Protein AF-0000000080702259 (afdb_homodimer)

Secondary structure (DSSP, 8-state):
-EEEEE--HHHHHHHHHHHT--HHHHHHHHTT---SHHHHHHHHHHHHTT-EEEEEEEGGGEEEEEEETTEEEEEEE-TTSEEEEEETTTTEEEEEETTEEEEEESS-BGGGHHHHHHHHHH-/-EEEEE--HHHHHHHHHHHT--HHHHHHHHTT---SHHHHHHHHHHHHTT-EEEEEEEGGGEEEEEEETTEEEEEEE-TTSEEEEEETTTTEEEEEETTEEEEEESS-BGGGHHHHHHHHHH-

Radius of gyration: 20.34 Å; Cα contacts (8 Å, |Δi|>4): 482; chains: 2; bounding box: 50×50×39 Å

Solvent-accessible surface area (backbone atoms only — not comparable to full-atom values): 12950 Å² total; per-residue (Å²): 127,49,54,29,51,44,70,53,72,68,55,52,52,52,50,25,64,77,67,71,49,51,69,67,56,49,52,36,20,31,42,60,76,38,86,46,74,67,27,49,51,51,42,50,53,41,41,75,72,68,28,44,50,31,30,43,37,54,42,68,41,31,30,41,55,43,78,56,97,90,35,40,33,38,37,32,46,44,93,89,53,20,33,44,39,37,30,29,68,77,16,28,33,39,32,34,44,88,89,35,81,76,46,79,38,81,67,45,48,39,49,47,48,64,59,51,50,52,54,48,74,66,106,127,51,54,30,52,45,70,53,71,67,56,51,52,51,50,25,64,78,67,70,48,51,69,68,57,50,51,36,20,30,43,60,77,39,86,46,72,66,26,49,50,50,42,52,52,42,40,75,72,67,27,45,51,33,30,41,36,54,41,69,43,31,30,40,56,42,76,55,96,89,35,39,34,37,39,32,47,43,94,88,53,21,33,43,38,36,31,29,67,77,16,26,34,40,32,34,43,88,90,35,82,75,46,76,37,82,68,42,48,38,50,46,47,63,60,52,50,52,53,48,72,68,106

Sequence (246 aa):
MARKIQTTMDVKRTLMKAFGVTERMVNRALSFDSDSELARKIRHTARMKGGWIEASVPEEEIFYDVTENGMRLMRQYFSNGAVLEANMTTGTGIILFKGSKRKDYSKVYLSEIPSMQEYAKALMARKIQTTMDVKRTLMKAFGVTERMVNRALSFDSDSELARKIRHTARMKGGWIEASVPEEEIFYDVTENGMRLMRQYFSNGAVLEANMTTGTGIILFKGSKRKDYSKVYLSEIPSMQEYAKAL

Foldseek 3Di:
DWKFWDDDPVLLVVLCVVLVHDSVLLRCLRRVVDDDPSSVVSNVSRVVVPIDMDDDDPQQPAWDFDADPNWTWTWGADPQAKIWIATPVQQKIFIDHPHDTDDIGNHDDPVCVVVVSVVRHVD/DWKFWDDDPVLLVVLCVVLVHDSVLLRCLRRVVDDDPSSVVSNVSRVVVPIDMDDDDDQQPAWDFDADPNWTWTWGADPQGKIWIATPVQQKIFIDHPHDTDDIGNHDDPVCVVVVSVVRHVD

Nearest PDB structures (foldseek):
  7wg5-assembly1_b  TM=6.635E-01  e=2.926E+00  Arabidopsis thaliana
  2p4b-assembly2_C-2  TM=4.784E-01  e=7.579E+00  Escherichia coli K-12
  7wg5-assembly1_b  TM=6.643E-01  e=2.942E+00  Arabidopsis thaliana
  4nei-assembly1_B  TM=4.987E-01  e=4.202E+00  Saccharophagus degradans 2-40
  4ok2-assembly1_B  TM=4.311E-01  e=3.731E+00  Saccharophagus degradans 2-40

Structure (mmCIF, N/CA/C/O backbone):
data_AF-0000000080702259-model_v1
#
loop_
_entity.id
_entity.type
_entity.pdbx_description
1 polymer 'Uncharacterized protein'
#
loop_
_atom_site.group_PDB
_atom_site.id
_atom_site.type_symbol
_atom_site.label_atom_id
_atom_site.label_alt_id
_atom_site.label_comp_id
_atom_site.label_asym_id
_atom_site.label_entity_id
_atom_site.label_seq_id
_atom_site.pdbx_PDB_ins_code
_atom_site.Cartn_x
_atom_site.Cartn_y
_atom_s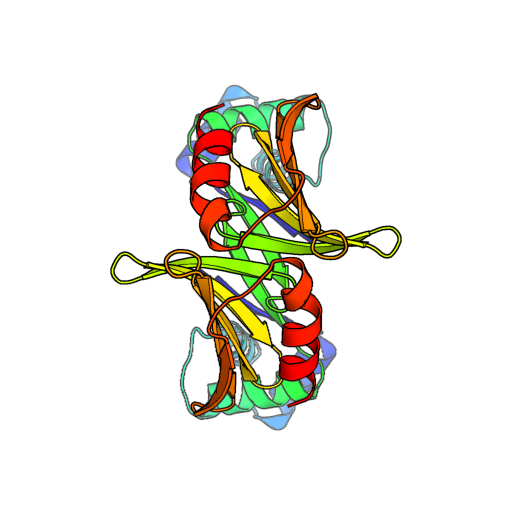ite.Cartn_z
_atom_site.occupancy
_atom_site.B_iso_or_equiv
_atom_site.auth_seq_id
_atom_site.auth_comp_id
_atom_site.auth_asym_id
_atom_site.auth_atom_id
_atom_site.pdbx_PDB_model_num
ATOM 1 N N . MET A 1 1 ? -0.02 8.508 -6.652 1 78.94 1 MET A N 1
ATOM 2 C CA . MET A 1 1 ? 0.55 7.879 -5.461 1 78.94 1 MET A CA 1
ATOM 3 C C . MET A 1 1 ? 1.557 8.805 -4.789 1 78.94 1 MET A C 1
ATOM 5 O O . MET A 1 1 ? 2.342 9.469 -5.461 1 78.94 1 MET A O 1
ATOM 9 N N . ALA A 1 2 ? 1.281 9.008 -3.449 1 88.88 2 ALA A N 1
ATOM 10 C CA . ALA A 1 2 ? 2.207 9.859 -2.709 1 88.88 2 ALA A CA 1
ATOM 11 C C . ALA A 1 2 ? 3.182 9.023 -1.884 1 88.88 2 ALA A C 1
ATOM 13 O O . ALA A 1 2 ? 2.811 7.977 -1.342 1 88.88 2 ALA A O 1
ATOM 14 N N . ARG A 1 3 ? 4.57 9.484 -1.928 1 93.5 3 ARG A N 1
ATOM 15 C CA . ARG A 1 3 ? 5.617 8.828 -1.155 1 93.5 3 ARG A CA 1
ATOM 16 C C . ARG A 1 3 ? 6.359 9.828 -0.276 1 93.5 3 ARG A C 1
ATOM 18 O O . ARG A 1 3 ? 6.52 10.992 -0.65 1 93.5 3 ARG A O 1
ATOM 25 N N . LYS A 1 4 ? 6.727 9.312 0.838 1 96.38 4 LYS A N 1
ATOM 26 C CA . LYS A 1 4 ? 7.492 10.148 1.757 1 96.38 4 LYS A CA 1
ATOM 27 C C . LYS A 1 4 ? 8.469 9.312 2.576 1 96.38 4 LYS A C 1
ATOM 29 O O . LYS A 1 4 ? 8.156 8.195 2.98 1 96.38 4 LYS A O 1
ATOM 34 N N . ILE A 1 5 ? 9.594 9.883 2.742 1 97.06 5 ILE A N 1
ATOM 35 C CA . ILE A 1 5 ? 10.508 9.242 3.689 1 97.06 5 ILE A CA 1
ATOM 36 C C . ILE A 1 5 ? 10.117 9.633 5.113 1 97.06 5 ILE A C 1
ATOM 38 O O . ILE A 1 5 ? 10.133 10.812 5.469 1 97.06 5 ILE A O 1
ATOM 42 N N . GLN A 1 6 ? 9.805 8.641 5.844 1 96.56 6 GLN A N 1
ATOM 43 C CA . GLN A 1 6 ? 9.508 8.836 7.258 1 96.56 6 GLN A CA 1
ATOM 44 C C . GLN A 1 6 ? 10.766 8.711 8.109 1 96.56 6 GLN A C 1
ATOM 46 O O . GLN A 1 6 ? 11.602 7.836 7.863 1 96.56 6 GLN A O 1
ATOM 51 N N . THR A 1 7 ? 10.828 9.664 8.969 1 96.12 7 THR A N 1
ATOM 52 C CA . THR A 1 7 ? 11.953 9.641 9.898 1 96.12 7 THR A CA 1
ATOM 53 C C . THR A 1 7 ? 11.586 10.312 11.211 1 96.12 7 THR A C 1
ATOM 55 O O . THR A 1 7 ? 10.461 10.781 11.383 1 96.12 7 THR A O 1
ATOM 58 N N . THR A 1 8 ? 12.469 10.273 12.203 1 95.5 8 THR A N 1
ATOM 59 C CA . THR A 1 8 ? 12.219 10.883 13.508 1 95.5 8 THR A CA 1
ATOM 60 C C . THR A 1 8 ? 12.602 12.359 13.492 1 95.5 8 THR A C 1
ATOM 62 O O . THR A 1 8 ? 13.32 12.812 12.602 1 95.5 8 THR A O 1
ATOM 65 N N . MET A 1 9 ? 12.086 13.039 14.469 1 95.81 9 MET A N 1
ATOM 66 C CA . MET A 1 9 ? 12.414 14.453 14.602 1 95.81 9 MET A CA 1
ATOM 67 C C . MET A 1 9 ? 13.906 14.641 14.844 1 95.81 9 MET A C 1
ATOM 69 O O . MET A 1 9 ? 14.5 15.625 14.391 1 95.81 9 MET A O 1
ATOM 73 N N . ASP A 1 10 ? 14.508 13.734 15.555 1 96.81 10 ASP A N 1
ATOM 74 C CA . ASP A 1 10 ? 15.945 13.812 15.797 1 96.81 10 ASP A CA 1
ATOM 75 C C . ASP A 1 10 ? 16.734 13.734 14.492 1 96.81 10 ASP A C 1
ATOM 77 O O . ASP A 1 10 ? 17.688 14.492 14.281 1 96.81 10 ASP A O 1
ATOM 81 N N . VAL A 1 11 ? 16.328 12.867 13.672 1 97.5 11 VAL A N 1
ATOM 82 C CA . VAL A 1 11 ? 17 12.734 12.383 1 97.5 11 VAL A CA 1
ATOM 83 C C . VAL A 1 11 ? 16.781 14 11.555 1 97.5 11 VAL A C 1
ATOM 85 O O . VAL A 1 11 ? 17.703 14.5 10.914 1 97.5 11 VAL A O 1
ATOM 88 N N . LYS A 1 12 ? 15.602 14.578 11.555 1 97.75 12 LYS A N 1
ATOM 89 C CA . LYS A 1 12 ? 15.328 15.812 10.82 1 97.75 12 LYS A CA 1
ATOM 90 C C . LYS A 1 12 ? 16.25 16.938 11.281 1 97.75 12 LYS A C 1
ATOM 92 O O . LYS A 1 12 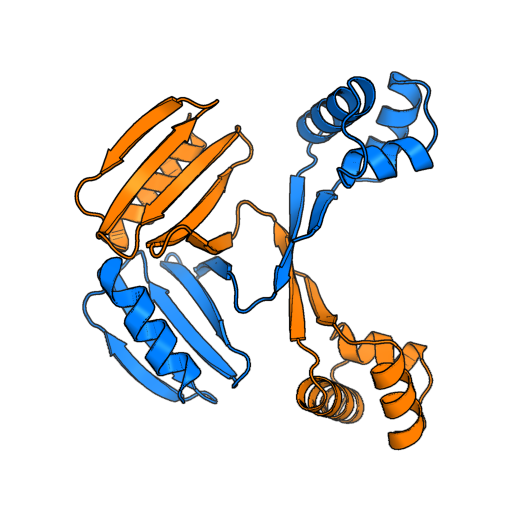? 16.797 17.672 10.461 1 97.75 12 LYS A O 1
ATOM 97 N N . ARG A 1 13 ? 16.422 17.031 12.523 1 97.81 13 ARG A N 1
ATOM 98 C CA . ARG A 1 13 ? 17.297 18.047 13.078 1 97.81 13 ARG A CA 1
ATOM 99 C C . ARG A 1 13 ? 18.734 17.844 12.617 1 97.81 13 ARG A C 1
ATOM 101 O O . ARG A 1 13 ? 19.438 18.812 12.281 1 97.81 13 ARG A O 1
ATOM 108 N N . THR A 1 14 ? 19.141 16.641 12.656 1 97.81 14 THR A N 1
ATOM 109 C CA . THR A 1 14 ? 20.469 16.297 12.18 1 97.81 14 THR A CA 1
ATOM 110 C C . THR A 1 14 ? 20.641 16.719 10.719 1 97.81 14 THR A C 1
ATOM 112 O O . THR A 1 14 ? 21.688 17.266 10.344 1 97.81 14 THR A O 1
ATOM 115 N N . LEU A 1 15 ? 19.625 16.469 9.945 1 98.44 15 LEU A N 1
ATOM 116 C CA . LEU A 1 15 ? 19.672 16.844 8.531 1 98.44 15 LEU A CA 1
ATOM 117 C C . LEU A 1 15 ? 19.766 18.359 8.375 1 98.44 15 LEU A C 1
ATOM 119 O O . LEU A 1 15 ? 20.562 18.859 7.566 1 98.44 15 LEU A O 1
ATOM 123 N N . MET A 1 16 ? 19.016 19.094 9.102 1 98.44 16 MET A N 1
ATOM 124 C CA . MET A 1 16 ? 19.047 20.547 9.047 1 98.44 16 MET A CA 1
ATOM 125 C C . MET A 1 16 ? 20.453 21.062 9.336 1 98.44 16 MET A C 1
ATOM 127 O O . MET A 1 16 ? 20.969 21.922 8.625 1 98.44 16 MET A O 1
ATOM 131 N N . LYS A 1 17 ? 21.078 20.547 10.289 1 98.25 17 LYS A N 1
ATOM 132 C CA . LYS A 1 17 ? 22.406 20.984 10.688 1 98.25 17 LYS A CA 1
ATOM 133 C C . LYS A 1 17 ? 23.453 20.578 9.648 1 98.25 17 LYS A C 1
ATOM 135 O O . LYS A 1 17 ? 24.297 21.391 9.258 1 98.25 17 LYS A O 1
ATOM 140 N N . ALA A 1 18 ? 23.406 19.391 9.18 1 97.75 18 ALA A N 1
ATOM 141 C CA . ALA A 1 18 ? 24.406 18.844 8.266 1 97.75 18 ALA A CA 1
ATOM 142 C C . ALA A 1 18 ? 24.391 19.594 6.934 1 97.75 18 ALA A C 1
ATOM 144 O O . ALA A 1 18 ? 25.453 19.797 6.328 1 97.75 18 ALA A O 1
ATOM 145 N N . PHE A 1 19 ? 23.172 20 6.562 1 98.38 19 PHE A N 1
ATOM 146 C CA . PHE A 1 19 ? 23.062 20.562 5.223 1 98.38 19 PHE A CA 1
ATOM 147 C C . PHE A 1 19 ? 22.812 22.078 5.281 1 98.38 19 PHE A C 1
ATOM 149 O O . PHE A 1 19 ? 22.766 22.734 4.25 1 98.38 19 PHE A O 1
ATOM 156 N N . GLY A 1 20 ? 22.594 22.609 6.445 1 98 20 GLY A N 1
ATOM 157 C CA . GLY A 1 20 ? 22.359 24.031 6.609 1 98 20 GLY A CA 1
ATOM 158 C C . GLY A 1 20 ? 21.047 24.484 5.988 1 98 20 GLY A C 1
ATOM 159 O O . GLY A 1 20 ? 21 25.484 5.27 1 98 20 GLY A O 1
ATOM 160 N N . VAL A 1 21 ? 20.047 23.766 6.199 1 98.19 21 VAL A N 1
ATOM 161 C CA . VAL A 1 21 ? 18.766 24.062 5.57 1 98.19 21 VAL A CA 1
ATOM 162 C C . VAL A 1 21 ? 17.672 24.156 6.633 1 98.19 21 VAL A C 1
ATOM 164 O O . VAL A 1 21 ? 17.891 23.812 7.793 1 98.19 21 VAL A O 1
ATOM 167 N N . THR A 1 22 ? 16.531 24.641 6.215 1 97.62 22 THR A N 1
ATOM 168 C CA . THR A 1 22 ? 15.398 24.781 7.113 1 97.62 22 THR A CA 1
ATOM 169 C C . THR A 1 22 ? 14.586 23.484 7.172 1 97.62 22 THR A C 1
ATOM 171 O O . THR A 1 22 ? 14.766 22.609 6.336 1 97.62 22 THR A O 1
ATOM 174 N N . GLU A 1 23 ? 13.727 23.469 8.172 1 97.19 23 GLU A N 1
ATOM 175 C CA . GLU A 1 23 ? 12.836 22.328 8.297 1 97.19 23 GLU A CA 1
ATOM 176 C C . GLU A 1 23 ? 11.945 22.188 7.062 1 97.19 23 GLU A C 1
ATOM 178 O O . GLU A 1 23 ? 11.672 21.062 6.617 1 97.19 23 GLU A O 1
ATOM 183 N N . ARG A 1 24 ? 11.523 23.266 6.613 1 96.81 24 ARG A N 1
ATOM 184 C CA . ARG A 1 24 ? 10.68 23.25 5.426 1 96.81 24 ARG A CA 1
ATOM 185 C C . ARG A 1 24 ? 11.398 22.594 4.25 1 96.81 24 ARG A C 1
ATOM 187 O O . ARG A 1 24 ? 10.805 21.797 3.521 1 96.81 24 ARG A O 1
ATOM 194 N N . MET A 1 25 ? 12.625 22.875 4.078 1 97.19 25 MET A N 1
ATOM 195 C CA . MET A 1 25 ? 13.406 22.312 2.982 1 97.19 25 MET A CA 1
ATOM 196 C C . MET A 1 25 ? 13.609 20.812 3.168 1 97.19 25 MET A C 1
ATOM 198 O O . MET A 1 25 ? 13.539 20.047 2.203 1 97.19 25 MET A O 1
ATOM 202 N N . VAL A 1 26 ? 13.773 20.406 4.398 1 98.12 26 VAL A N 1
ATOM 203 C CA . VAL A 1 26 ? 13.914 18.984 4.707 1 98.12 26 VAL A CA 1
ATOM 204 C C . VAL A 1 26 ? 12.617 18.25 4.363 1 98.12 26 VAL A C 1
ATOM 206 O O . VAL A 1 26 ? 12.633 17.234 3.678 1 98.12 26 VAL A O 1
ATOM 209 N N . ASN A 1 27 ? 11.539 18.844 4.801 1 97.44 27 ASN A N 1
ATOM 210 C CA . ASN A 1 27 ? 10.25 18.219 4.562 1 97.44 27 ASN A CA 1
ATOM 211 C C . ASN A 1 27 ? 9.953 18.094 3.07 1 97.44 27 ASN A C 1
ATOM 213 O O . ASN A 1 27 ? 9.438 17.062 2.617 1 97.44 27 ASN A O 1
ATOM 217 N N . ARG A 1 28 ? 10.297 19.078 2.328 1 97 28 ARG A N 1
ATOM 218 C CA . ARG A 1 28 ? 10.078 19.062 0.885 1 97 28 ARG A CA 1
ATOM 219 C C . ARG A 1 28 ? 10.93 17.969 0.229 1 97 28 ARG A C 1
ATOM 221 O O . ARG A 1 28 ? 10.492 17.312 -0.715 1 97 28 ARG A O 1
ATOM 228 N N . ALA A 1 29 ? 12.102 17.844 0.715 1 97.62 29 ALA A N 1
ATOM 229 C CA . ALA A 1 29 ? 12.984 16.797 0.193 1 97.62 29 ALA A CA 1
ATOM 230 C C . ALA A 1 29 ? 12.445 15.406 0.509 1 97.62 29 ALA A C 1
ATOM 232 O O . ALA A 1 29 ? 12.375 14.547 -0.372 1 97.62 29 ALA A O 1
ATOM 233 N N . LEU A 1 30 ? 12.008 15.219 1.702 1 97.69 30 LEU A N 1
ATOM 234 C CA . LEU A 1 30 ? 11.562 13.914 2.168 1 97.69 30 LEU A CA 1
ATOM 235 C C . LEU A 1 30 ? 10.25 13.516 1.502 1 97.69 30 LEU A C 1
ATOM 237 O O . LEU A 1 30 ? 9.93 12.328 1.403 1 97.69 30 LEU A O 1
ATOM 241 N N . SER A 1 31 ? 9.508 14.469 1.046 1 97.06 31 SER A N 1
ATOM 242 C CA . SER A 1 31 ? 8.234 14.188 0.38 1 97.06 31 SER A CA 1
ATOM 243 C C . SER A 1 31 ? 8.414 14.078 -1.13 1 97.06 31 SER A C 1
ATOM 245 O O . SER A 1 31 ? 7.438 13.992 -1.873 1 97.06 31 SER A O 1
ATOM 247 N N . PHE A 1 32 ? 9.609 14.203 -1.588 1 95.38 32 PHE A N 1
ATOM 248 C CA . PHE A 1 32 ? 9.984 14.062 -2.99 1 95.38 32 PHE A CA 1
ATOM 249 C C . PHE A 1 32 ? 9.406 15.195 -3.824 1 95.38 32 PHE A C 1
ATOM 251 O O . PHE A 1 32 ? 9.281 15.07 -5.047 1 95.38 32 PHE A O 1
ATOM 258 N N . ASP A 1 33 ? 8.977 16.219 -3.168 1 93.12 33 ASP A N 1
ATOM 259 C CA . ASP A 1 33 ? 8.461 17.391 -3.863 1 93.12 33 ASP A CA 1
ATOM 260 C C . ASP A 1 33 ? 9.578 18.141 -4.59 1 93.12 33 ASP A C 1
ATOM 262 O O . ASP A 1 33 ? 9.32 18.938 -5.488 1 93.12 33 ASP A O 1
ATOM 266 N N . SER A 1 34 ? 10.758 17.891 -4.109 1 91.56 34 SER A N 1
ATOM 267 C CA . SER A 1 34 ? 11.938 18.484 -4.727 1 91.56 34 SER A CA 1
ATOM 268 C C . SER A 1 34 ? 12.883 17.406 -5.262 1 91.56 34 SER A C 1
ATOM 270 O O . SER A 1 34 ? 13.055 16.359 -4.629 1 91.56 34 SER A O 1
ATOM 272 N N . ASP A 1 35 ? 13.484 17.688 -6.512 1 92.56 35 ASP A N 1
ATOM 273 C CA . ASP A 1 35 ? 14.414 16.719 -7.074 1 92.56 35 ASP A CA 1
ATOM 274 C C . ASP A 1 35 ? 15.781 17.344 -7.336 1 92.56 35 ASP A C 1
ATOM 276 O O . ASP A 1 35 ? 16.5 16.922 -8.242 1 92.56 35 ASP A O 1
ATOM 280 N N . SER A 1 36 ? 16.047 18.359 -6.543 1 96.31 36 SER A N 1
ATOM 281 C CA . SER A 1 36 ? 17.375 18.969 -6.629 1 96.31 36 SER A CA 1
ATOM 282 C C . SER A 1 36 ? 18.453 18.016 -6.109 1 96.31 36 SER A C 1
ATOM 284 O O . SER A 1 36 ? 18.141 17 -5.48 1 96.31 36 SER A O 1
ATOM 286 N N . GLU A 1 37 ? 19.703 18.344 -6.508 1 96.69 37 GLU A N 1
ATOM 287 C CA . GLU A 1 37 ? 20.828 17.547 -5.984 1 96.69 37 GLU A CA 1
ATOM 288 C C . GLU A 1 37 ? 20.828 17.547 -4.457 1 96.69 37 GLU A C 1
ATOM 290 O O . GLU A 1 37 ? 21.062 16.5 -3.836 1 96.69 37 GLU A O 1
ATOM 295 N N . LEU A 1 38 ? 20.578 18.719 -3.881 1 97.31 38 LEU A N 1
ATOM 296 C CA . LEU A 1 38 ? 20.531 18.828 -2.426 1 97.31 38 LEU A CA 1
ATOM 297 C C . LEU A 1 38 ? 19.438 17.922 -1.859 1 97.31 38 LEU A C 1
ATOM 299 O O . LEU A 1 38 ? 19.641 17.219 -0.871 1 97.31 38 LEU A O 1
ATOM 303 N N . ALA A 1 39 ? 18.234 17.969 -2.482 1 97.75 39 ALA A N 1
ATOM 304 C CA . ALA A 1 39 ? 17.125 17.141 -2.033 1 97.75 39 ALA A CA 1
ATOM 305 C C . ALA A 1 39 ? 17.5 15.664 -2.061 1 97.75 39 ALA A C 1
ATOM 307 O O . ALA A 1 39 ? 17.156 14.914 -1.137 1 97.75 39 ALA A O 1
ATOM 308 N N . ARG A 1 40 ? 18.203 15.305 -3.064 1 97.06 40 ARG A N 1
ATOM 309 C CA . ARG A 1 40 ? 18.609 13.906 -3.191 1 97.06 40 ARG A CA 1
ATOM 310 C C . ARG A 1 40 ? 19.594 13.523 -2.08 1 97.06 40 ARG A C 1
ATOM 312 O O . ARG A 1 40 ? 19.5 12.43 -1.525 1 97.06 40 ARG A O 1
ATOM 319 N N . LYS A 1 41 ? 20.469 14.406 -1.735 1 97.5 41 LYS A N 1
ATOM 320 C CA . LYS A 1 41 ? 21.422 14.156 -0.658 1 97.5 41 LYS A CA 1
ATOM 321 C C . LYS A 1 41 ? 20.719 14.039 0.688 1 97.5 41 LYS A C 1
ATOM 323 O O . LYS A 1 41 ? 21.062 13.188 1.506 1 97.5 41 LYS A O 1
ATOM 328 N N . ILE A 1 42 ? 19.781 14.867 0.861 1 98.31 42 ILE A N 1
ATOM 329 C CA . ILE A 1 42 ? 19.016 14.828 2.098 1 98.31 42 ILE A CA 1
ATOM 330 C C . ILE A 1 42 ? 18.281 13.492 2.213 1 98.31 42 ILE A C 1
ATOM 332 O O . ILE A 1 42 ? 18.344 12.836 3.258 1 98.31 42 ILE A O 1
ATOM 336 N N . ARG A 1 43 ? 17.625 13.031 1.142 1 97.25 43 ARG A N 1
ATOM 337 C CA . ARG A 1 43 ? 16.906 11.766 1.15 1 97.25 43 ARG A CA 1
ATOM 338 C C . ARG A 1 43 ? 17.844 10.594 1.394 1 97.25 43 ARG A C 1
ATOM 340 O O . ARG A 1 43 ? 17.516 9.672 2.143 1 97.25 43 ARG A O 1
ATOM 347 N N . HIS A 1 44 ? 19 10.695 0.766 1 96.12 44 HIS A N 1
ATOM 348 C CA . HIS A 1 44 ? 19.984 9.641 0.954 1 96.12 44 HIS A CA 1
ATOM 349 C C . HIS A 1 44 ? 20.406 9.531 2.414 1 96.12 44 HIS A C 1
ATOM 351 O O . HIS A 1 44 ? 20.422 8.438 2.984 1 96.12 44 HIS A O 1
ATOM 357 N N . THR A 1 45 ? 20.766 10.633 3.002 1 97.5 45 THR A N 1
ATOM 358 C CA . THR A 1 45 ? 21.203 10.664 4.395 1 97.5 45 THR A CA 1
ATOM 359 C C . THR A 1 45 ? 20.094 10.203 5.324 1 97.5 45 THR A C 1
ATOM 361 O O . THR A 1 45 ? 20.328 9.461 6.273 1 97.5 45 THR A O 1
ATOM 364 N N . ALA A 1 46 ? 18.828 10.648 5.062 1 97.69 46 ALA A N 1
ATOM 365 C CA . ALA A 1 46 ? 17.688 10.227 5.871 1 97.69 46 ALA A CA 1
ATOM 366 C C . ALA A 1 46 ? 17.547 8.711 5.871 1 97.69 46 ALA A C 1
ATOM 368 O O . ALA A 1 46 ? 17.312 8.102 6.918 1 97.69 46 ALA A O 1
ATOM 369 N N . ARG A 1 47 ? 17.75 8.141 4.75 1 95.06 47 ARG A N 1
ATOM 370 C CA . ARG A 1 47 ? 17.641 6.695 4.621 1 95.06 47 ARG A CA 1
ATOM 371 C C . ARG A 1 47 ? 18.766 5.992 5.387 1 95.06 47 ARG A C 1
ATOM 373 O O . ARG A 1 47 ? 18.531 4.977 6.043 1 95.06 47 ARG A O 1
ATOM 380 N N . MET A 1 48 ? 19.906 6.504 5.293 1 95.12 48 MET A N 1
ATOM 381 C CA . MET A 1 48 ? 21.047 5.941 6 1 95.12 48 MET A CA 1
ATOM 382 C C . MET A 1 48 ? 20.828 5.973 7.508 1 95.12 48 MET A C 1
ATOM 384 O O . MET A 1 48 ? 21.312 5.098 8.227 1 95.12 48 MET A O 1
ATOM 388 N N . LYS A 1 49 ? 20.078 6.895 7.887 1 96.62 49 LYS A N 1
ATOM 389 C CA . LYS A 1 49 ? 19.875 7.066 9.32 1 96.62 49 LYS A CA 1
ATOM 390 C C . LYS A 1 49 ? 18.609 6.359 9.781 1 96.62 49 LYS A C 1
ATOM 392 O O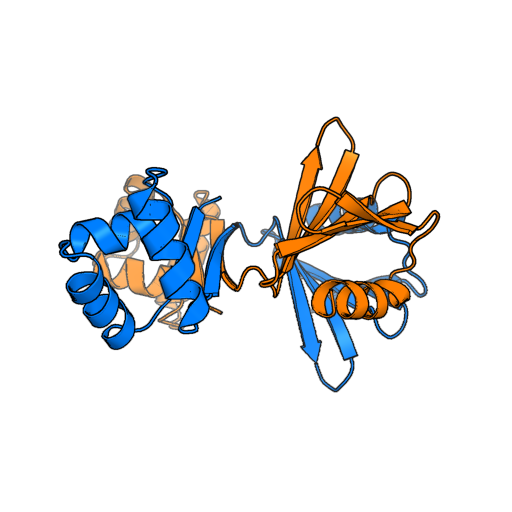 . LYS A 1 49 ? 18.094 6.633 10.875 1 96.62 49 LYS A O 1
ATOM 397 N N . GLY A 1 50 ? 18.062 5.578 8.953 1 93.69 50 GLY A N 1
ATOM 398 C CA . GLY A 1 50 ? 16.984 4.711 9.383 1 93.69 50 GLY A CA 1
ATOM 399 C C . GLY A 1 50 ? 15.633 5.117 8.82 1 93.69 50 GLY A C 1
ATOM 400 O O . GLY A 1 50 ? 14.609 4.535 9.18 1 93.69 50 GLY A O 1
ATOM 401 N N . GLY A 1 51 ? 15.648 6.137 8.031 1 95.94 51 GLY A N 1
ATOM 402 C CA . GLY A 1 51 ? 14.398 6.5 7.379 1 95.94 51 GLY A CA 1
ATOM 403 C C . GLY A 1 51 ? 13.891 5.434 6.426 1 95.94 51 GLY A C 1
ATOM 404 O O . GLY A 1 51 ? 14.672 4.656 5.879 1 95.94 51 GLY A O 1
ATOM 405 N N . TRP A 1 52 ? 12.539 5.387 6.293 1 95 52 TRP A N 1
ATOM 406 C CA . TRP A 1 52 ? 11.922 4.453 5.355 1 95 52 TRP A CA 1
ATOM 407 C C . TRP A 1 52 ? 10.875 5.156 4.496 1 95 52 TRP A C 1
ATOM 409 O O . TRP A 1 52 ? 10.375 6.223 4.863 1 95 52 TRP A O 1
ATOM 419 N N . ILE A 1 53 ? 10.625 4.547 3.432 1 95.56 53 ILE A N 1
ATOM 420 C CA . ILE A 1 53 ? 9.648 5.156 2.529 1 95.56 53 ILE A CA 1
ATOM 421 C C . ILE A 1 53 ? 8.25 4.66 2.877 1 95.56 53 ILE A C 1
ATOM 423 O O . ILE A 1 53 ? 8.008 3.455 2.965 1 95.56 53 ILE A O 1
ATOM 427 N N . GLU A 1 54 ? 7.434 5.629 3.143 1 96.75 54 GLU A N 1
ATOM 428 C CA . GLU A 1 54 ? 6.008 5.391 3.354 1 96.75 54 GLU A CA 1
ATOM 429 C C . GLU A 1 54 ? 5.195 5.781 2.123 1 96.75 54 GLU A C 1
ATOM 431 O O . GLU A 1 54 ? 5.383 6.867 1.566 1 96.75 54 GLU A O 1
ATOM 436 N N . ALA A 1 55 ? 4.363 4.859 1.722 1 96 55 ALA A N 1
ATOM 437 C CA . ALA A 1 55 ? 3.482 5.137 0.589 1 96 55 ALA A CA 1
ATOM 438 C C . ALA A 1 55 ? 2.059 5.418 1.059 1 96 55 ALA A C 1
ATOM 440 O O . ALA A 1 55 ? 1.556 4.754 1.968 1 96 55 ALA A O 1
ATOM 441 N N . SER A 1 56 ? 1.487 6.422 0.504 1 95.31 56 SER A N 1
ATOM 442 C CA . SER A 1 56 ? 0.053 6.668 0.609 1 95.31 56 SER A CA 1
ATOM 443 C C . SER A 1 56 ? -0.672 6.27 -0.671 1 95.31 56 SER A C 1
ATOM 445 O O . SER A 1 56 ? -0.498 6.906 -1.713 1 95.31 56 SER A O 1
ATOM 447 N N . VAL A 1 57 ? -1.469 5.227 -0.526 1 95.5 57 VAL A N 1
ATOM 448 C CA . VAL A 1 57 ? -2 4.586 -1.725 1 95.5 57 VAL A CA 1
ATOM 449 C C . VAL A 1 57 ? -3.412 4.07 -1.452 1 95.5 57 VAL A C 1
ATOM 451 O O . VAL A 1 57 ? -3.715 3.623 -0.343 1 95.5 57 VAL A O 1
ATOM 454 N N . PRO A 1 58 ? -4.273 4.199 -2.496 1 95.56 58 PRO A N 1
ATOM 455 C CA . PRO A 1 58 ? -5.562 3.531 -2.314 1 95.56 58 PRO A CA 1
ATOM 456 C C . PRO A 1 58 ? -5.422 2.049 -1.98 1 95.56 58 PRO A C 1
ATOM 458 O O . PRO A 1 58 ? -4.664 1.333 -2.643 1 95.56 58 PRO A O 1
ATOM 461 N N . GLU A 1 59 ? -6.156 1.653 -0.951 1 94.75 59 GLU A N 1
ATOM 462 C CA . GLU A 1 59 ? -6.016 0.294 -0.438 1 94.75 59 GLU A CA 1
ATOM 463 C C . GLU A 1 59 ? -6.352 -0.739 -1.51 1 94.75 59 GLU A C 1
ATOM 465 O O . GLU A 1 59 ? -5.766 -1.823 -1.538 1 94.75 59 GLU A O 1
ATOM 470 N N . GLU A 1 60 ? -7.199 -0.444 -2.473 1 94.69 60 GLU A N 1
ATOM 471 C CA . GLU A 1 60 ? -7.625 -1.385 -3.502 1 94.69 60 GLU A CA 1
ATOM 472 C C . GLU A 1 60 ? -6.539 -1.582 -4.555 1 94.69 60 GLU A C 1
ATOM 474 O O . GLU A 1 60 ? -6.621 -2.496 -5.379 1 94.69 60 GLU A O 1
ATOM 479 N N . GLU A 1 61 ? -5.504 -0.797 -4.492 1 96.5 61 GLU A N 1
ATOM 480 C CA . GLU A 1 61 ? -4.469 -0.843 -5.52 1 96.5 61 GLU A CA 1
ATOM 481 C C . GLU A 1 61 ? -3.209 -1.534 -5 1 96.5 61 GLU A C 1
ATOM 483 O O . GLU A 1 61 ? -2.162 -1.498 -5.652 1 96.5 61 GLU A O 1
ATOM 488 N N . ILE A 1 62 ? -3.32 -2.154 -3.889 1 97.75 62 ILE A N 1
ATOM 489 C CA . ILE A 1 62 ? -2.143 -2.818 -3.344 1 97.75 62 ILE A CA 1
ATOM 490 C C . ILE A 1 62 ? -2.535 -4.176 -2.766 1 97.75 62 ILE A C 1
ATOM 492 O O . ILE A 1 62 ? -3.711 -4.418 -2.479 1 97.75 62 ILE A O 1
ATOM 496 N N . PHE A 1 63 ? -1.514 -5.008 -2.705 1 98.12 63 PHE A N 1
ATOM 497 C CA . PHE A 1 63 ? -1.527 -6.191 -1.854 1 98.12 63 PHE A CA 1
ATOM 498 C C . PHE A 1 63 ? -0.664 -5.98 -0.617 1 98.12 63 PHE A C 1
ATOM 500 O O . PHE A 1 63 ? 0.504 -5.602 -0.727 1 98.12 63 PHE A O 1
ATOM 507 N N . TYR A 1 64 ? -1.237 -6.223 0.523 1 97.81 64 TYR A N 1
ATOM 508 C CA . TYR A 1 64 ? -0.41 -6.254 1.724 1 97.81 64 TYR A CA 1
ATOM 509 C C . TYR A 1 64 ? 0.404 -7.539 1.795 1 97.81 64 TYR A C 1
ATOM 511 O O . TYR A 1 64 ? -0.127 -8.633 1.571 1 97.81 64 TYR A O 1
ATOM 519 N N . ASP A 1 65 ? 1.63 -7.41 1.974 1 97.5 65 ASP A N 1
ATOM 520 C CA . ASP A 1 65 ? 2.535 -8.523 2.242 1 97.5 65 ASP A CA 1
ATOM 521 C C . ASP A 1 65 ? 2.652 -8.789 3.742 1 97.5 65 ASP A C 1
ATOM 523 O O . ASP A 1 65 ? 3.35 -8.062 4.453 1 97.5 65 ASP A O 1
ATOM 527 N N . VAL A 1 66 ? 2.004 -9.844 4.23 1 95.75 66 VAL A N 1
ATOM 528 C CA . VAL A 1 66 ? 1.88 -10.008 5.672 1 95.75 66 VAL A CA 1
ATOM 529 C C . VAL A 1 66 ? 2.369 -11.398 6.078 1 95.75 66 VAL A C 1
ATOM 531 O O . VAL A 1 66 ? 2.246 -12.352 5.309 1 95.75 66 VAL A O 1
ATOM 534 N N . THR A 1 67 ? 2.945 -11.453 7.23 1 95.56 67 THR A N 1
ATOM 535 C CA . THR A 1 67 ? 3.264 -12.711 7.887 1 95.56 67 THR A CA 1
ATOM 536 C C . THR A 1 67 ? 2.324 -12.961 9.062 1 95.56 67 THR A C 1
ATOM 538 O O . THR A 1 67 ? 2.266 -12.164 10 1 95.56 67 THR A O 1
ATOM 541 N N . GLU A 1 68 ? 1.575 -13.992 9.016 1 94.5 68 GLU A N 1
ATOM 542 C CA . GLU A 1 68 ? 0.655 -14.359 10.094 1 94.5 68 GLU A CA 1
ATOM 543 C C . GLU A 1 68 ? 0.79 -15.836 10.453 1 94.5 68 GLU A C 1
ATOM 545 O O . GLU A 1 68 ? 0.651 -16.703 9.594 1 94.5 68 GLU A O 1
ATOM 550 N N . ASN A 1 69 ? 1.073 -16.141 11.734 1 94.38 69 ASN A N 1
ATOM 551 C CA . ASN A 1 69 ? 1.223 -17.5 12.242 1 94.38 69 ASN A CA 1
ATOM 552 C C . ASN A 1 69 ? 2.178 -18.328 11.375 1 94.38 69 ASN A C 1
ATOM 554 O O . ASN A 1 69 ? 1.871 -19.453 11 1 94.38 69 ASN A O 1
ATOM 558 N N . GLY A 1 70 ? 3.246 -17.766 10.953 1 93.06 70 GLY A N 1
ATOM 559 C CA . GLY A 1 70 ? 4.289 -18.422 10.18 1 93.06 70 GLY A CA 1
ATOM 560 C C . GLY A 1 70 ? 3.949 -18.547 8.703 1 93.06 70 GLY A C 1
ATOM 561 O O . GLY A 1 70 ? 4.73 -19.094 7.926 1 93.06 70 GLY A O 1
ATOM 562 N N . MET A 1 71 ? 2.812 -18.047 8.383 1 96 71 MET A N 1
ATOM 563 C CA . MET A 1 71 ? 2.398 -18.094 6.98 1 96 71 MET A CA 1
ATOM 564 C C . MET A 1 71 ? 2.627 -16.75 6.301 1 96 71 MET A C 1
ATOM 566 O O . MET A 1 71 ? 2.438 -15.695 6.914 1 96 71 MET A O 1
ATOM 570 N N . ARG A 1 72 ? 3.08 -16.781 5.055 1 97.25 72 ARG A N 1
ATOM 571 C CA . ARG A 1 72 ? 3.203 -15.594 4.219 1 97.25 72 ARG A CA 1
ATOM 572 C C . ARG A 1 72 ? 1.947 -15.375 3.383 1 97.25 72 ARG A C 1
ATOM 574 O O . ARG A 1 72 ? 1.555 -16.25 2.607 1 97.25 72 ARG A O 1
ATOM 581 N N . LEU A 1 73 ? 1.349 -14.195 3.543 1 97.25 73 LEU A N 1
ATOM 582 C CA . LEU A 1 73 ? 0.072 -13.922 2.891 1 97.25 73 LEU A CA 1
ATOM 583 C C . LEU A 1 73 ? 0.137 -12.641 2.076 1 97.25 73 LEU A C 1
ATOM 585 O O . LEU A 1 73 ? 0.853 -11.703 2.441 1 97.25 73 LEU A O 1
ATOM 589 N N . MET A 1 74 ? -0.51 -12.641 0.971 1 97.5 74 MET A N 1
ATOM 590 C CA . MET A 1 74 ? -0.881 -11.438 0.234 1 97.5 74 MET A CA 1
ATOM 591 C C . MET A 1 74 ? -2.369 -11.141 0.39 1 97.5 74 MET A C 1
ATOM 593 O O . MET A 1 74 ? -3.209 -12.008 0.125 1 97.5 74 MET A O 1
ATOM 597 N N . ARG A 1 75 ? -2.674 -9.922 0.815 1 97.94 75 ARG A N 1
ATOM 598 C CA . ARG A 1 75 ? -4.07 -9.586 1.076 1 97.94 75 ARG A CA 1
ATOM 599 C C . ARG A 1 75 ? -4.465 -8.305 0.356 1 97.94 75 A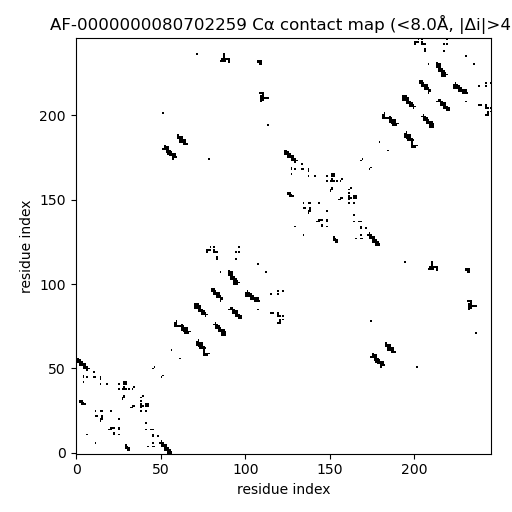RG A C 1
ATOM 601 O O . ARG A 1 75 ? -3.715 -7.324 0.361 1 97.94 75 ARG A O 1
ATOM 608 N N . GLN A 1 76 ? -5.555 -8.328 -0.275 1 98.25 76 GLN A N 1
ATOM 609 C CA . GLN A 1 76 ? -6.113 -7.145 -0.924 1 98.25 76 GLN A CA 1
ATOM 610 C C . GLN A 1 76 ? -7.555 -6.902 -0.479 1 98.25 76 GLN A C 1
ATOM 612 O O . GLN A 1 76 ? -8.344 -7.844 -0.378 1 98.25 76 GLN A O 1
ATOM 617 N N . TYR A 1 77 ? -7.805 -5.68 -0.218 1 96.69 77 TYR A N 1
ATOM 618 C CA . TYR A 1 77 ? -9.133 -5.262 0.212 1 96.69 77 TYR A CA 1
ATOM 619 C C . TYR A 1 77 ? -9.852 -4.496 -0.894 1 96.69 77 TYR A C 1
ATOM 621 O O . TYR A 1 77 ? -9.242 -3.672 -1.58 1 96.69 77 TYR A O 1
ATOM 629 N N . PHE A 1 78 ? -11.117 -4.738 -0.955 1 95.31 78 PHE A N 1
ATOM 630 C CA . PHE A 1 78 ? -11.914 -4.078 -1.981 1 95.31 78 PHE A CA 1
ATOM 631 C C . PHE A 1 78 ? -12.992 -3.205 -1.352 1 95.31 78 PHE A C 1
ATOM 633 O O . PHE A 1 78 ? -13.406 -3.445 -0.217 1 95.31 78 PHE A O 1
ATOM 640 N N . SER A 1 79 ? -13.477 -2.312 -2.102 1 91.12 79 SER A N 1
ATOM 641 C CA . SER A 1 79 ? -14.398 -1.303 -1.603 1 91.12 79 SER A CA 1
ATOM 642 C C . SER A 1 79 ? -15.734 -1.925 -1.21 1 91.12 79 SER A C 1
ATOM 644 O O . SER A 1 79 ? -16.438 -1.406 -0.338 1 91.12 79 SER A O 1
ATOM 646 N N . ASN A 1 80 ? -16.078 -3.006 -1.816 1 91.31 80 ASN A N 1
ATOM 647 C CA . ASN A 1 80 ? -17.359 -3.627 -1.531 1 91.31 80 ASN A CA 1
ATOM 648 C C . ASN A 1 80 ? -17.297 -4.48 -0.268 1 91.31 80 ASN A C 1
ATOM 650 O O . ASN A 1 80 ? -18.312 -5.051 0.147 1 91.31 80 ASN A O 1
ATOM 654 N N . GLY A 1 81 ? -16.094 -4.562 0.281 1 92.44 81 GLY A N 1
ATOM 655 C CA . GLY A 1 81 ? -15.953 -5.328 1.508 1 92.44 81 GLY A CA 1
ATOM 656 C C . GLY A 1 81 ? -15.32 -6.688 1.288 1 92.44 81 GLY A C 1
ATOM 657 O O . GLY A 1 81 ? -15.031 -7.41 2.248 1 92.44 81 GLY A O 1
ATOM 658 N N . ALA A 1 82 ? -15.07 -7.082 0.057 1 97.19 82 ALA A N 1
ATOM 659 C CA . ALA A 1 82 ? -14.422 -8.352 -0.246 1 97.19 82 ALA A CA 1
ATOM 660 C C . ALA A 1 82 ? -12.938 -8.305 0.106 1 97.19 82 ALA A C 1
ATOM 662 O O . ALA A 1 82 ? -12.336 -7.227 0.141 1 97.19 82 ALA A O 1
ATOM 663 N N . VAL A 1 83 ? -12.414 -9.453 0.433 1 97.81 83 VAL A N 1
ATOM 664 C CA . VAL A 1 83 ? -10.992 -9.602 0.715 1 97.81 83 VAL A CA 1
ATOM 665 C C . VAL A 1 83 ? -10.43 -10.781 -0.072 1 97.81 83 VAL A C 1
ATOM 667 O O . VAL A 1 83 ? -10.977 -11.883 -0.029 1 97.81 83 VAL A O 1
ATOM 670 N N . LEU A 1 84 ? -9.469 -10.5 -0.858 1 98.44 84 LEU A N 1
ATOM 671 C CA . LEU A 1 84 ? -8.703 -11.547 -1.515 1 98.44 84 LEU A CA 1
ATOM 672 C C . LEU A 1 84 ? -7.445 -11.883 -0.716 1 98.44 84 LEU A C 1
ATOM 674 O O . LEU A 1 84 ? -6.633 -11 -0.427 1 98.44 84 LEU A O 1
ATOM 678 N N . GLU A 1 85 ? -7.309 -13.109 -0.288 1 97.69 85 GLU A N 1
ATOM 679 C CA . GLU A 1 85 ? -6.129 -13.578 0.431 1 97.69 85 GLU A CA 1
ATOM 680 C C . GLU A 1 85 ? -5.434 -14.703 -0.327 1 97.69 85 GLU A C 1
ATOM 682 O O . GLU A 1 85 ? -6.039 -15.742 -0.6 1 97.69 85 GLU A O 1
ATOM 687 N N . ALA A 1 86 ? -4.262 -14.492 -0.706 1 97.75 86 ALA A N 1
ATOM 688 C CA . ALA A 1 86 ? -3.418 -15.5 -1.345 1 97.75 86 ALA A CA 1
ATOM 689 C C . ALA A 1 86 ? -2.293 -15.938 -0.414 1 97.75 86 ALA A C 1
ATOM 691 O O . ALA A 1 86 ? -1.509 -15.117 0.059 1 97.75 86 ALA A O 1
ATOM 692 N N . ASN A 1 87 ? -2.219 -17.219 -0.108 1 97.56 87 ASN A N 1
ATOM 693 C CA . ASN A 1 87 ? -1.217 -17.797 0.781 1 97.56 87 ASN A CA 1
ATOM 694 C C . ASN A 1 87 ? 0.039 -18.219 0.017 1 97.56 87 ASN A C 1
ATOM 696 O O . ASN A 1 87 ? 0.037 -19.219 -0.694 1 97.56 87 ASN A O 1
ATOM 700 N N . MET A 1 88 ? 1.045 -17.5 0.213 1 96.75 88 MET A N 1
ATOM 701 C CA . MET A 1 88 ? 2.283 -17.734 -0.526 1 96.75 88 MET A CA 1
ATOM 702 C C . MET A 1 88 ? 3.062 -18.906 0.066 1 96.75 88 MET A C 1
ATOM 704 O O . MET A 1 88 ? 4.008 -19.391 -0.549 1 96.75 88 MET A O 1
ATOM 708 N N . THR A 1 89 ? 2.727 -19.344 1.203 1 96.25 89 THR A N 1
ATOM 709 C CA . THR A 1 89 ? 3.365 -20.5 1.817 1 96.25 89 THR A CA 1
ATOM 710 C C . THR A 1 89 ? 2.795 -21.797 1.248 1 96.25 89 THR A C 1
ATOM 712 O O . THR A 1 89 ? 3.545 -22.719 0.918 1 96.25 89 THR A O 1
ATOM 715 N N . THR A 1 90 ? 1.506 -21.844 1.061 1 94.88 90 THR A N 1
ATOM 716 C CA . THR A 1 90 ? 0.86 -23.094 0.651 1 94.88 90 THR A CA 1
ATOM 717 C C . THR A 1 90 ? 0.478 -23.031 -0.825 1 94.88 90 THR A C 1
ATOM 719 O O . THR A 1 90 ? 0.212 -24.078 -1.438 1 94.88 90 THR A O 1
ATOM 722 N N . GLY A 1 91 ? 0.368 -21.844 -1.349 1 94.56 91 GLY A N 1
ATOM 723 C CA . GLY A 1 91 ? -0.035 -21.688 -2.736 1 94.56 91 GLY A CA 1
ATOM 724 C C . GLY A 1 91 ? -1.54 -21.672 -2.924 1 94.56 91 GLY A C 1
ATOM 725 O O . GLY A 1 91 ? -2.033 -21.797 -4.047 1 94.56 91 GLY A O 1
ATOM 726 N N . THR A 1 92 ? -2.271 -21.516 -1.846 1 96.25 92 THR A N 1
ATOM 727 C CA . THR A 1 92 ? -3.73 -21.516 -1.903 1 96.25 92 THR A CA 1
ATOM 728 C C . THR A 1 92 ? -4.277 -20.094 -1.858 1 96.25 92 THR A C 1
ATOM 730 O O . THR A 1 92 ? -3.518 -19.125 -1.709 1 96.25 92 THR A O 1
ATOM 733 N N . GLY A 1 93 ? -5.586 -19.938 -2.125 1 97 93 GLY A N 1
ATOM 734 C CA . GLY A 1 93 ? -6.246 -18.641 -2.0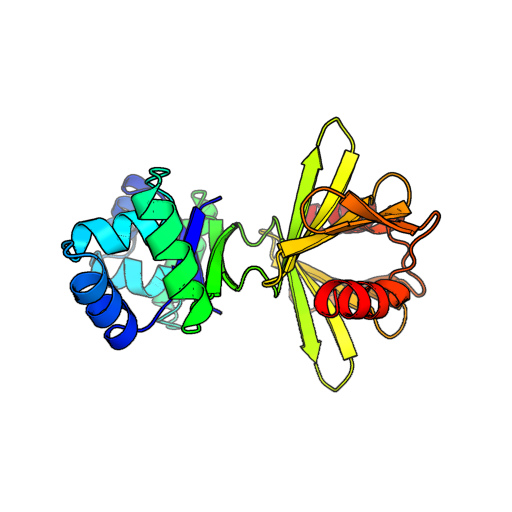66 1 97 93 GLY A CA 1
ATOM 735 C C . GLY A 1 93 ? -7.695 -18.719 -1.619 1 97 93 GLY A C 1
ATOM 736 O O . GLY A 1 93 ? -8.32 -19.781 -1.736 1 97 93 GLY A O 1
ATOM 737 N N . ILE A 1 94 ? -8.148 -17.625 -1.068 1 97.94 94 ILE A N 1
ATOM 738 C CA . ILE A 1 94 ? -9.555 -17.547 -0.696 1 97.94 94 ILE A CA 1
ATOM 739 C C . ILE A 1 94 ? -10.086 -16.141 -0.971 1 97.94 94 ILE A C 1
ATOM 741 O O . ILE A 1 94 ? -9.312 -15.18 -1.019 1 97.94 94 ILE A O 1
ATOM 745 N N . ILE A 1 95 ? -11.297 -16.031 -1.21 1 98.62 95 ILE A N 1
ATOM 746 C CA . ILE A 1 95 ? -12.023 -14.766 -1.288 1 98.62 95 ILE A CA 1
ATOM 747 C C . ILE A 1 95 ? -13.125 -14.742 -0.232 1 98.62 95 ILE A C 1
ATOM 749 O O . ILE A 1 95 ? -13.961 -15.641 -0.177 1 98.62 95 ILE A O 1
ATOM 753 N N . LEU A 1 96 ? -12.984 -13.75 0.582 1 98.19 96 LEU A N 1
ATOM 754 C CA . LEU A 1 96 ? -13.977 -13.539 1.634 1 98.19 96 LEU A CA 1
ATOM 755 C C . LEU A 1 96 ? -14.883 -12.359 1.305 1 98.19 96 LEU A C 1
ATOM 757 O O . LEU A 1 96 ? -14.438 -11.383 0.703 1 98.19 96 LEU A O 1
ATOM 761 N N . PHE A 1 97 ? -16.188 -12.445 1.73 1 97.44 97 PHE A N 1
ATOM 762 C CA . PHE A 1 97 ? -17.141 -11.359 1.594 1 97.44 97 PHE A CA 1
ATOM 763 C C . PHE A 1 97 ? -18.078 -11.312 2.797 1 97.44 97 PHE A C 1
ATOM 765 O O . PHE A 1 97 ? -18.766 -12.289 3.094 1 97.44 97 PHE A O 1
ATOM 772 N N . LYS A 1 98 ? -18.062 -10.133 3.447 1 90.88 98 LYS A N 1
ATOM 773 C CA . LYS A 1 98 ? -18.906 -9.93 4.621 1 90.88 98 LYS A CA 1
ATOM 774 C C . LYS A 1 98 ? -18.75 -11.078 5.613 1 90.88 98 LYS A C 1
ATOM 776 O O . LYS A 1 98 ? -19.75 -11.633 6.09 1 90.88 98 LYS A O 1
ATOM 781 N N . GLY A 1 99 ? -17.516 -11.625 5.719 1 88.44 99 GLY A N 1
ATOM 782 C CA . GLY A 1 99 ? -17.188 -12.602 6.746 1 88.44 99 GLY A CA 1
ATOM 783 C C . GLY A 1 99 ? -17.344 -14.031 6.285 1 88.44 99 GLY A C 1
ATOM 784 O O . GLY A 1 99 ? -17 -14.969 7.016 1 88.44 99 GLY A O 1
ATOM 785 N N . SER A 1 100 ? -17.75 -14.211 5.078 1 96.44 100 SER A N 1
ATOM 786 C CA . SER A 1 100 ? -17.953 -15.57 4.578 1 96.44 100 SER A CA 1
ATOM 787 C C . SER A 1 100 ? -17.031 -15.867 3.398 1 96.44 100 SER A C 1
ATOM 789 O O . SER A 1 100 ? -16.797 -15 2.549 1 96.44 100 SER A O 1
ATOM 791 N N . LYS A 1 101 ? -16.672 -17.172 3.42 1 97.88 101 LYS A N 1
ATOM 792 C CA . LYS A 1 101 ? -15.883 -17.625 2.277 1 97.88 101 LYS A CA 1
ATOM 793 C C . LYS A 1 101 ? -16.75 -17.781 1.034 1 97.88 101 LYS A C 1
ATOM 795 O O . LYS A 1 101 ? -17.734 -18.531 1.048 1 97.88 101 LYS A O 1
ATOM 800 N N . ARG A 1 102 ? -16.391 -17.109 -0.02 1 98.38 102 ARG A N 1
ATOM 801 C CA . ARG A 1 102 ? -17.172 -17.156 -1.25 1 98.38 102 ARG A CA 1
ATOM 802 C C . ARG A 1 102 ? -16.5 -18.047 -2.289 1 98.38 102 ARG A C 1
ATOM 804 O O . ARG A 1 102 ? -17.172 -18.594 -3.16 1 98.38 102 ARG A O 1
ATOM 811 N N . LYS A 1 103 ? -15.242 -18.172 -2.264 1 97.69 103 LYS A N 1
ATOM 812 C CA . LYS A 1 103 ? -14.477 -19 -3.197 1 97.69 103 LYS A CA 1
ATOM 813 C C . LYS A 1 103 ? -13.148 -19.438 -2.586 1 97.69 103 LYS A C 1
ATOM 815 O O . LYS A 1 103 ? -12.555 -18.719 -1.788 1 97.69 103 LYS A O 1
ATOM 820 N N . ASP A 1 104 ? -12.734 -20.672 -2.895 1 97.62 104 ASP A N 1
ATOM 821 C CA . ASP A 1 104 ? -11.445 -21.188 -2.453 1 97.62 104 ASP A CA 1
ATOM 822 C C . ASP A 1 104 ? -10.656 -21.781 -3.623 1 97.62 104 ASP A C 1
ATOM 824 O O . ASP A 1 104 ? -11.25 -22.297 -4.574 1 97.62 104 ASP A O 1
ATOM 828 N N . TYR A 1 105 ? -9.438 -21.609 -3.584 1 95.88 105 TYR A N 1
ATOM 829 C CA . TYR A 1 105 ? -8.523 -22.109 -4.609 1 95.88 105 TYR A CA 1
ATOM 830 C C . TYR A 1 105 ? -7.441 -22.969 -3.994 1 95.88 105 TYR A C 1
ATOM 832 O O . TYR A 1 105 ? -6.738 -22.547 -3.072 1 95.88 105 TYR A O 1
ATOM 840 N N . SER A 1 106 ? -7.246 -24.156 -4.547 1 94.75 106 SER A N 1
ATOM 841 C CA . SER A 1 106 ? -6.277 -25.109 -4.008 1 94.75 106 SER A CA 1
ATOM 842 C C . SER A 1 106 ? -4.867 -24.812 -4.504 1 94.75 106 SER A C 1
ATOM 844 O O . SER A 1 106 ? -3.885 -25.172 -3.857 1 94.75 106 SER A O 1
ATOM 846 N N . LYS A 1 107 ? -4.793 -24.234 -5.652 1 92.19 107 LYS A N 1
ATOM 847 C CA . LYS A 1 107 ? -3.527 -23.812 -6.242 1 92.19 107 LYS A CA 1
ATOM 848 C C . LYS A 1 107 ? -3.705 -22.531 -7.062 1 92.19 107 LYS A C 1
ATOM 850 O O . LYS A 1 107 ? -4.555 -22.484 -7.957 1 92.19 107 LYS A O 1
ATOM 855 N N . VAL A 1 108 ? -2.924 -21.516 -6.668 1 92.31 108 VAL A N 1
ATOM 856 C CA . VAL A 1 108 ? -3.066 -20.234 -7.352 1 92.31 108 VAL A CA 1
ATOM 857 C C . VAL A 1 108 ? -1.796 -19.922 -8.141 1 92.31 108 VAL A C 1
ATOM 859 O O . VAL A 1 108 ? -0.707 -19.844 -7.566 1 92.31 108 VAL A O 1
ATOM 862 N N . TYR A 1 109 ? -2.029 -19.812 -9.461 1 89.31 109 TYR A N 1
ATOM 863 C CA . TYR A 1 109 ? -0.97 -19.25 -10.289 1 89.31 109 TYR A CA 1
ATOM 864 C C . TYR A 1 109 ? -1.077 -17.734 -10.352 1 89.31 109 TYR A C 1
ATOM 866 O O . TYR A 1 109 ? -2.166 -17.172 -10.211 1 89.31 109 TYR A O 1
ATOM 874 N N . LEU A 1 110 ? 0.078 -17.141 -10.602 1 92.75 110 LEU A N 1
ATOM 875 C CA . LEU A 1 110 ? 0.123 -15.68 -10.711 1 92.75 110 LEU A CA 1
ATOM 876 C C . LEU A 1 110 ? -0.894 -15.18 -11.727 1 92.75 110 LEU A C 1
ATOM 878 O O . LEU A 1 110 ? -1.576 -14.18 -11.492 1 92.75 110 LEU A O 1
ATOM 882 N N . SER A 1 111 ? -1.053 -15.914 -12.766 1 91.38 111 SER A N 1
ATOM 883 C CA . SER A 1 111 ? -1.888 -15.469 -13.883 1 91.38 111 SER A CA 1
ATOM 884 C C . SER A 1 111 ? -3.369 -15.586 -13.539 1 91.38 111 SER A C 1
ATOM 886 O O . SER A 1 111 ? -4.223 -15.086 -14.273 1 91.38 111 SER A O 1
ATOM 888 N N . GLU A 1 112 ? -3.699 -16.125 -12.398 1 92.25 112 GLU A N 1
ATOM 889 C CA . GLU A 1 112 ? -5.094 -16.281 -12 1 92.25 112 GLU A CA 1
ATOM 890 C C . GLU A 1 112 ? -5.547 -15.117 -11.125 1 92.25 112 GLU A C 1
ATOM 892 O O . GLU A 1 112 ? -6.746 -14.914 -10.922 1 92.25 112 GLU A O 1
ATOM 897 N N . ILE A 1 113 ? -4.68 -14.344 -10.656 1 95.81 113 ILE A N 1
ATOM 898 C CA . ILE A 1 113 ? -4.965 -13.312 -9.672 1 95.81 113 ILE A CA 1
ATOM 899 C C . ILE A 1 113 ? -5.918 -12.281 -10.266 1 95.81 113 ILE A C 1
ATOM 901 O O . ILE A 1 113 ? -6.898 -11.891 -9.625 1 95.81 113 ILE A O 1
ATOM 905 N N . PRO A 1 114 ? -5.699 -11.914 -11.562 1 96.44 114 PRO A N 1
ATOM 906 C CA . PRO A 1 114 ? -6.629 -10.93 -12.117 1 96.44 114 PRO A CA 1
ATOM 907 C C . PRO A 1 114 ? -8.07 -11.43 -12.148 1 96.44 114 PRO A C 1
ATOM 909 O O . PRO A 1 114 ? -9 -10.672 -11.875 1 96.44 114 PRO A O 1
ATOM 912 N N . SER A 1 115 ? -8.242 -12.641 -12.492 1 96.19 115 SER A N 1
ATOM 913 C CA . SER A 1 115 ? -9.594 -13.188 -12.508 1 96.19 115 SER A CA 1
ATOM 914 C C . SER A 1 115 ? -10.172 -13.273 -11.102 1 96.19 115 SER A C 1
ATOM 916 O O . SER A 1 115 ? -11.367 -13.055 -10.906 1 96.19 115 SER A O 1
ATOM 918 N N . MET A 1 116 ? -9.359 -13.594 -10.109 1 97.19 116 MET A N 1
ATOM 919 C CA . MET A 1 116 ? -9.789 -13.594 -8.719 1 97.19 116 MET A CA 1
ATOM 920 C C . MET A 1 116 ? -10.227 -12.203 -8.281 1 97.19 116 MET A C 1
ATOM 922 O O . MET A 1 116 ? -11.25 -12.055 -7.609 1 97.19 116 MET A O 1
ATOM 926 N N . GLN A 1 117 ? -9.453 -11.227 -8.664 1 97.75 117 GLN A N 1
ATOM 927 C CA . GLN A 1 117 ? -9.781 -9.844 -8.344 1 97.75 117 GLN A CA 1
ATOM 928 C C . GLN A 1 117 ? -11.125 -9.438 -8.945 1 97.75 117 GLN A C 1
ATOM 930 O O . GLN A 1 117 ? -11.93 -8.773 -8.289 1 97.75 117 GLN A O 1
ATOM 935 N N . GLU A 1 118 ? -11.32 -9.828 -10.188 1 97.25 118 GLU A N 1
ATOM 936 C CA . GLU A 1 118 ? -12.586 -9.508 -10.852 1 97.25 118 GLU A CA 1
ATOM 937 C C . GLU A 1 118 ? -13.766 -10.117 -10.109 1 97.25 118 GLU A C 1
ATOM 939 O O . GLU A 1 118 ? -14.805 -9.477 -9.945 1 97.25 118 GLU A O 1
ATOM 944 N N . TYR A 1 119 ? -13.57 -11.383 -9.758 1 98.19 119 TYR A N 1
ATOM 945 C CA . TYR A 1 119 ? -14.617 -12.055 -8.992 1 98.19 119 TYR A CA 1
ATOM 946 C C . TYR A 1 119 ? -14.906 -11.305 -7.695 1 98.19 119 TYR A C 1
ATOM 948 O O . TYR A 1 119 ? -16.062 -11.031 -7.375 1 98.19 119 TYR A O 1
ATOM 956 N N . ALA A 1 120 ? -13.883 -10.898 -6.926 1 98 120 ALA A N 1
ATOM 957 C CA . ALA A 1 120 ? -14.023 -10.203 -5.645 1 98 120 ALA A CA 1
ATOM 958 C C . ALA A 1 120 ? -14.742 -8.875 -5.82 1 98 120 ALA A C 1
ATOM 960 O O . ALA A 1 120 ? -15.633 -8.539 -5.043 1 98 120 ALA A O 1
ATOM 961 N N . LYS A 1 121 ? -14.375 -8.172 -6.863 1 96.44 121 LYS A N 1
ATOM 962 C CA . LYS A 1 121 ? -14.945 -6.852 -7.125 1 96.44 121 LYS A CA 1
ATOM 963 C C . LYS A 1 121 ? -16.438 -6.953 -7.449 1 96.44 121 LYS A C 1
ATOM 965 O O . LYS A 1 121 ? -17.203 -6.023 -7.172 1 96.44 121 LYS A O 1
ATOM 970 N N . ALA A 1 122 ? -16.781 -8.094 -8 1 96.81 122 ALA A N 1
ATOM 971 C CA . ALA A 1 122 ? -18.156 -8.258 -8.5 1 96.81 122 ALA A CA 1
ATOM 972 C C . ALA A 1 122 ? -19.078 -8.742 -7.398 1 96.81 122 ALA A C 1
ATOM 974 O O . ALA A 1 122 ? -20.297 -8.82 -7.598 1 96.81 122 ALA A O 1
ATOM 975 N N . LEU A 1 123 ? -18.625 -9.133 -6.367 1 95.94 123 LEU A N 1
ATOM 976 C CA . LEU A 1 123 ? -19.453 -9.625 -5.277 1 95.94 123 LEU A CA 1
ATOM 977 C C . LEU A 1 123 ? -20.359 -8.516 -4.746 1 95.94 123 LEU A C 1
ATOM 979 O O . LEU A 1 123 ? -21.516 -8.766 -4.418 1 95.94 123 LEU A O 1
ATOM 983 N N . MET B 1 1 ? 0.118 0.177 10.648 1 79.31 1 MET B N 1
ATOM 984 C CA . MET B 1 1 ? -0.449 0.653 9.391 1 79.31 1 MET B CA 1
ATOM 985 C C . MET B 1 1 ? -1.581 1.644 9.648 1 79.31 1 MET B C 1
ATOM 987 O O . MET B 1 1 ? -2.396 1.443 10.547 1 79.31 1 MET B O 1
ATOM 991 N N . ALA B 1 2 ? -1.393 2.846 8.977 1 88.81 2 ALA B N 1
ATOM 992 C CA . ALA B 1 2 ? -2.441 3.85 9.133 1 88.81 2 ALA B CA 1
ATOM 993 C C . ALA B 1 2 ? -3.367 3.871 7.922 1 88.81 2 ALA B C 1
ATOM 995 O O . ALA B 1 2 ? -2.92 3.686 6.785 1 88.81 2 ALA B O 1
ATOM 996 N N . ARG B 1 3 ? -4.797 3.986 8.242 1 93.31 3 ARG B N 1
ATOM 997 C CA . ARG B 1 3 ? -5.812 4.07 7.191 1 93.31 3 ARG B CA 1
ATOM 998 C C . ARG B 1 3 ? -6.699 5.293 7.387 1 93.31 3 ARG B C 1
ATOM 1000 O O . ARG B 1 3 ? -6.973 5.695 8.523 1 93.31 3 ARG B O 1
ATOM 1007 N N . LYS B 1 4 ? -7.059 5.793 6.254 1 96.38 4 LYS B N 1
ATOM 1008 C CA . LYS B 1 4 ? -7.961 6.941 6.297 1 96.38 4 LYS B CA 1
ATOM 1009 C C . LYS B 1 4 ? -8.891 6.953 5.086 1 96.38 4 LYS B C 1
ATOM 1011 O O . LYS B 1 4 ? -8.477 6.598 3.979 1 96.38 4 LYS B O 1
ATOM 1016 N N . ILE B 1 5 ? -10.094 7.32 5.379 1 97.06 5 ILE B N 1
ATOM 1017 C CA . ILE B 1 5 ? -10.977 7.566 4.246 1 97.06 5 ILE B CA 1
ATOM 1018 C C . ILE B 1 5 ? -10.711 8.953 3.676 1 97.06 5 ILE B C 1
ATOM 1020 O O . ILE B 1 5 ? -10.875 9.961 4.371 1 97.06 5 ILE B O 1
ATOM 1024 N N . GLN B 1 6 ? -10.336 8.953 2.471 1 96.56 6 GLN B N 1
ATOM 1025 C CA . GLN B 1 6 ? -10.133 10.211 1.757 1 96.56 6 GLN B CA 1
ATOM 1026 C C . GLN B 1 6 ? -11.414 10.656 1.062 1 96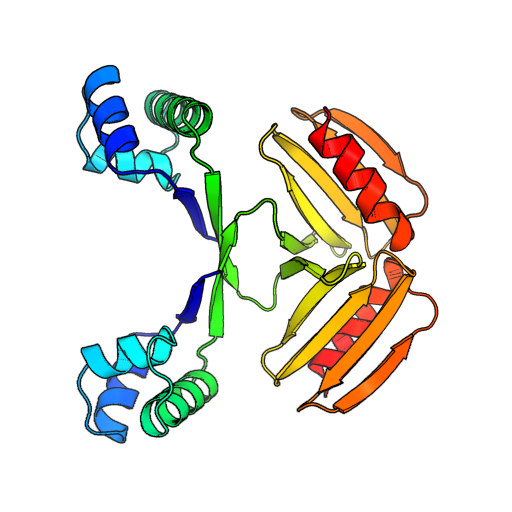.56 6 GLN B C 1
ATOM 1028 O O . GLN B 1 6 ? -12.141 9.844 0.495 1 96.56 6 GLN B O 1
ATOM 1033 N N . THR B 1 7 ? -11.609 11.906 1.269 1 96.12 7 THR B N 1
ATOM 1034 C CA . THR B 1 7 ? -12.773 12.5 0.615 1 96.12 7 THR B CA 1
ATOM 1035 C C . THR B 1 7 ? -12.539 13.977 0.331 1 96.12 7 THR B C 1
ATOM 1037 O O . THR B 1 7 ? -11.484 14.523 0.66 1 96.12 7 THR B O 1
ATOM 1040 N N . THR B 1 8 ? -13.461 14.625 -0.382 1 95.56 8 THR B N 1
ATOM 1041 C CA . THR B 1 8 ? -13.352 16.047 -0.708 1 95.56 8 THR B CA 1
ATOM 1042 C C . THR B 1 8 ? -13.883 16.906 0.433 1 95.56 8 THR B C 1
ATOM 1044 O O . THR B 1 8 ? -14.594 16.406 1.311 1 95.56 8 THR B O 1
ATOM 1047 N N . MET B 1 9 ? -13.492 18.156 0.395 1 95.88 9 MET B N 1
ATOM 1048 C CA . MET B 1 9 ? -13.984 19.094 1.4 1 95.88 9 MET B CA 1
ATOM 1049 C C . MET B 1 9 ? -15.5 19.234 1.32 1 95.88 9 MET B C 1
ATOM 1051 O O . MET B 1 9 ? -16.172 19.422 2.34 1 95.88 9 MET B O 1
ATOM 1055 N N . ASP B 1 10 ? -16.031 19.156 0.116 1 96.88 10 ASP B N 1
ATOM 1056 C CA . ASP B 1 10 ? -17.484 19.234 -0.051 1 96.88 10 ASP B CA 1
ATOM 1057 C C . ASP B 1 10 ? -18.188 18.078 0.669 1 96.88 10 ASP B C 1
ATOM 1059 O O . ASP B 1 10 ? -19.203 18.281 1.333 1 96.88 10 ASP B O 1
ATOM 1063 N N . VAL B 1 11 ? -17.641 16.953 0.532 1 97.5 11 VAL B N 1
ATOM 1064 C CA . VAL B 1 11 ? -18.234 15.797 1.202 1 97.5 11 VAL B CA 1
ATOM 1065 C C . VAL B 1 11 ? -18.109 15.961 2.717 1 97.5 11 VAL B C 1
ATOM 1067 O O . VAL B 1 11 ? -19.047 15.664 3.457 1 97.5 11 VAL B O 1
ATOM 1070 N N . LYS B 1 12 ? -17 16.453 3.227 1 97.81 12 LYS B N 1
ATOM 1071 C CA . LYS B 1 12 ? -16.828 16.672 4.66 1 97.81 12 LYS B CA 1
ATOM 1072 C C . LYS B 1 12 ? -17.891 17.625 5.203 1 97.81 12 LYS B C 1
ATOM 1074 O O . LYS B 1 12 ? -18.469 17.375 6.258 1 97.81 12 LYS B O 1
ATOM 1079 N N . ARG B 1 13 ? -18.125 18.625 4.484 1 97.88 13 ARG B N 1
ATOM 1080 C CA . ARG B 1 13 ? -19.141 19.594 4.887 1 97.88 13 ARG B CA 1
ATOM 1081 C C . ARG B 1 13 ? -20.516 18.953 4.941 1 97.88 13 ARG B C 1
ATOM 1083 O O . ARG B 1 13 ? -21.297 19.219 5.859 1 97.88 13 ARG B O 1
ATOM 1090 N N . THR B 1 14 ? -20.781 18.188 3.963 1 97.88 14 THR B N 1
ATOM 1091 C CA . THR B 1 14 ? -22.047 17.453 3.93 1 97.88 14 THR B CA 1
ATOM 1092 C C . THR B 1 14 ? -22.188 16.562 5.16 1 97.88 14 THR B C 1
ATOM 1094 O O . THR B 1 14 ? -23.266 16.5 5.762 1 97.88 14 THR B O 1
ATOM 1097 N N . LEU B 1 15 ? -21.109 15.922 5.5 1 98.44 15 LEU B N 1
ATOM 1098 C CA . LEU B 1 15 ? -21.125 15.055 6.672 1 98.44 15 LEU B CA 1
ATOM 1099 C C . LEU B 1 15 ? -21.391 15.859 7.941 1 98.44 15 LEU B C 1
ATOM 1101 O O . LEU B 1 15 ? -22.172 15.445 8.789 1 98.44 15 LEU B O 1
ATOM 1105 N N . MET B 1 16 ? -20.734 16.953 8.109 1 98.44 16 MET B N 1
ATOM 1106 C CA . MET B 1 16 ? -20.938 17.812 9.273 1 98.44 16 MET B CA 1
ATOM 1107 C C . MET B 1 16 ? -22.406 18.203 9.422 1 98.44 16 MET B C 1
ATOM 1109 O O . MET B 1 16 ? -22.953 18.125 10.516 1 98.44 16 MET B O 1
ATOM 1113 N N . LYS B 1 17 ? -23 18.562 8.391 1 98.25 17 LYS B N 1
ATOM 1114 C CA . LYS B 1 17 ? -24.391 18.984 8.406 1 98.25 17 LYS B CA 1
ATOM 1115 C C . LYS B 1 17 ? -25.328 17.812 8.688 1 98.25 17 LYS B C 1
ATOM 1117 O O . LYS B 1 17 ? -26.234 17.922 9.523 1 98.25 17 LYS B O 1
ATOM 1122 N N . ALA B 1 18 ? -25.141 16.719 8.055 1 97.81 18 ALA B N 1
ATOM 1123 C CA . ALA B 1 18 ? -26.031 15.562 8.141 1 97.81 18 ALA B CA 1
ATOM 1124 C C . ALA B 1 18 ? -26.031 14.992 9.555 1 97.81 18 ALA B C 1
ATOM 1126 O O . ALA B 1 18 ? -27.078 14.539 10.047 1 97.81 18 ALA B O 1
ATOM 1127 N N . PHE B 1 19 ? -24.844 15.094 10.188 1 98.38 19 PHE B N 1
ATOM 1128 C CA . PHE B 1 19 ? -24.734 14.414 11.469 1 98.38 19 PHE B CA 1
ATOM 1129 C C . PHE B 1 19 ? -24.641 15.414 12.609 1 98.38 19 PHE B C 1
ATOM 1131 O O . PHE B 1 19 ? -24.609 15.031 13.781 1 98.38 19 PHE B O 1
ATOM 1138 N N . GLY B 1 20 ? -24.547 16.672 12.312 1 98.06 20 GLY B N 1
ATOM 1139 C CA . GLY B 1 20 ? -24.469 17.719 13.328 1 98.06 20 GLY B CA 1
ATOM 1140 C C . GLY B 1 20 ? -23.188 17.656 14.133 1 98.06 20 GLY B C 1
ATOM 1141 O O . GLY B 1 20 ? -23.219 17.719 15.367 1 98.06 20 GLY B O 1
ATOM 1142 N N . VAL B 1 21 ? -22.125 17.469 13.5 1 98.12 21 VAL B N 1
ATOM 1143 C CA . VAL B 1 21 ? -20.859 17.297 14.188 1 98.12 21 VAL B CA 1
ATOM 1144 C C . VAL B 1 21 ? -19.844 18.312 13.656 1 98.12 21 VAL B C 1
ATOM 1146 O O . VAL B 1 21 ? -20.078 18.969 12.648 1 98.12 21 VAL B O 1
ATOM 1149 N N . THR B 1 22 ? -18.734 18.391 14.344 1 97.62 22 THR B N 1
ATOM 1150 C CA . THR B 1 22 ? -17.656 19.312 13.953 1 97.62 22 THR B CA 1
ATOM 1151 C C . THR B 1 22 ? -16.719 18.641 12.945 1 97.62 22 THR B C 1
ATOM 1153 O O . THR B 1 22 ? -16.766 17.422 12.766 1 97.62 22 THR B O 1
ATOM 1156 N N . GLU B 1 23 ? -15.922 19.5 12.344 1 97.25 23 GLU B N 1
ATOM 1157 C CA . GLU B 1 23 ? -14.914 18.984 11.422 1 97.25 23 GLU B CA 1
ATOM 1158 C C . GLU B 1 23 ? -13.953 18.031 12.125 1 97.25 23 GLU B C 1
ATOM 1160 O O . GLU B 1 23 ? -13.539 17.031 11.555 1 97.25 23 GLU B O 1
ATOM 1165 N N . ARG B 1 24 ? -13.625 18.406 13.266 1 96.81 24 ARG B N 1
ATOM 1166 C CA . ARG B 1 24 ? -12.719 17.562 14.039 1 96.81 24 ARG B CA 1
ATOM 1167 C C . ARG B 1 24 ? -13.305 16.172 14.234 1 96.81 24 ARG B C 1
ATOM 1169 O O . ARG B 1 24 ? -12.594 15.172 14.102 1 96.81 24 ARG B O 1
ATOM 1176 N N . MET B 1 25 ? -14.547 16.078 14.508 1 97.19 25 MET B N 1
ATOM 1177 C CA . MET B 1 25 ? -15.211 14.797 14.711 1 97.19 25 MET B CA 1
ATOM 1178 C C . MET B 1 25 ? -15.258 13.992 13.422 1 97.19 25 MET B C 1
ATOM 1180 O O . MET B 1 25 ? -15.062 12.773 13.438 1 97.19 25 MET B O 1
ATOM 1184 N N . VAL B 1 26 ? -15.453 14.68 12.32 1 98.12 26 VAL B N 1
ATOM 1185 C CA . VAL B 1 26 ? -15.453 14.023 11.016 1 98.12 26 VAL B CA 1
ATOM 1186 C C . VAL B 1 26 ? -14.07 13.445 10.727 1 98.12 26 VAL B C 1
ATOM 1188 O O . VAL B 1 26 ? -13.945 12.273 10.359 1 98.12 26 VAL B O 1
ATOM 1191 N N . ASN B 1 27 ? -13.078 14.273 10.969 1 97.5 27 ASN B N 1
ATOM 1192 C CA . ASN B 1 27 ? -11.719 13.828 10.695 1 97.5 27 ASN B CA 1
ATOM 1193 C C . ASN B 1 27 ? -11.336 12.625 11.547 1 97.5 27 ASN B C 1
ATOM 1195 O O . ASN B 1 27 ? -10.695 11.695 11.055 1 97.5 27 ASN B O 1
ATOM 1199 N N . ARG B 1 28 ? -11.734 12.617 12.766 1 96.94 28 ARG B N 1
ATOM 1200 C CA . ARG B 1 28 ? -11.445 11.5 13.648 1 96.94 28 ARG B CA 1
ATOM 1201 C C . ARG B 1 28 ? -12.141 10.227 13.172 1 96.94 28 ARG B C 1
ATOM 1203 O O . ARG B 1 28 ? -11.578 9.133 13.273 1 96.94 28 ARG B O 1
ATOM 1210 N N . ALA B 1 29 ? -13.32 10.391 12.703 1 97.56 29 ALA B N 1
ATOM 1211 C CA . ALA B 1 29 ? -14.055 9.25 12.172 1 97.56 29 ALA B CA 1
ATOM 1212 C C . ALA B 1 29 ? -13.383 8.695 10.922 1 97.56 29 ALA B C 1
ATOM 1214 O O . ALA B 1 29 ? -13.18 7.484 10.805 1 97.56 29 ALA B O 1
ATOM 1215 N N . LEU B 1 30 ? -12.984 9.562 10.062 1 97.62 30 LEU B N 1
ATOM 1216 C CA . LEU B 1 30 ? -12.43 9.164 8.773 1 97.62 30 LEU B CA 1
ATOM 1217 C C . LEU B 1 30 ? -11.047 8.547 8.945 1 97.62 30 LEU B C 1
ATOM 1219 O O . LEU B 1 30 ? -10.594 7.77 8.102 1 97.62 30 LEU B O 1
ATOM 1223 N N . SER B 1 31 ? -10.391 8.867 10.008 1 97.06 31 SER B N 1
ATOM 1224 C CA . SER B 1 31 ? -9.062 8.312 10.273 1 97.06 31 SER B CA 1
ATOM 1225 C C . SER B 1 31 ? -9.156 7.043 11.117 1 97.06 31 SER B C 1
ATOM 1227 O O . SER B 1 31 ? -8.133 6.516 11.562 1 97.06 31 SER B O 1
ATOM 1229 N N . PHE B 1 32 ? -10.336 6.633 11.453 1 95.44 32 PHE B N 1
ATOM 1230 C CA . PHE B 1 32 ? -10.617 5.41 12.195 1 95.44 32 PHE B CA 1
ATOM 1231 C C . PHE B 1 32 ? -10.117 5.523 13.633 1 95.44 32 PHE B C 1
ATOM 1233 O O . PHE B 1 32 ? -9.906 4.512 14.305 1 95.44 32 PHE B O 1
ATOM 1240 N N . ASP B 1 33 ? -9.836 6.715 14.039 1 93.12 33 ASP B N 1
ATOM 1241 C CA . ASP B 1 33 ? -9.414 6.953 15.414 1 93.12 33 ASP B CA 1
ATOM 1242 C C . ASP B 1 33 ? -10.562 6.727 16.391 1 93.12 33 ASP B C 1
ATOM 1244 O O . ASP B 1 33 ? -10.344 6.547 17.594 1 93.12 33 ASP B O 1
ATOM 1248 N N . SER B 1 34 ? -11.727 6.812 15.836 1 91.19 34 SER B N 1
ATOM 1249 C CA . SER B 1 34 ? -12.938 6.566 16.625 1 91.19 34 SER B CA 1
ATOM 1250 C C . SER B 1 34 ? -13.719 5.379 16.062 1 91.19 34 SER B C 1
ATOM 1252 O O . SER B 1 34 ? -13.812 5.203 14.852 1 91.19 34 SER B O 1
ATOM 1254 N N . ASP B 1 35 ? -14.297 4.535 17.047 1 92.31 35 ASP B N 1
ATOM 1255 C CA . ASP B 1 35 ? -15.078 3.391 16.594 1 92.31 35 ASP B CA 1
ATOM 1256 C C . ASP B 1 35 ? -16.484 3.424 17.172 1 92.31 35 ASP B C 1
ATOM 1258 O O . ASP B 1 35 ? -17.109 2.379 17.375 1 92.31 35 ASP B O 1
ATOM 1262 N N . SER B 1 36 ? -16.906 4.637 17.453 1 96.31 36 SER B N 1
ATOM 1263 C CA . SER B 1 36 ? -18.281 4.801 17.906 1 96.31 36 SER B CA 1
ATOM 1264 C C . SER B 1 36 ? -19.281 4.504 16.781 1 96.31 36 SER B C 1
ATOM 1266 O O . SER B 1 36 ? -18.891 4.395 15.617 1 96.31 36 SER B O 1
ATOM 1268 N N . GLU B 1 37 ? -20.547 4.246 17.219 1 96.62 37 GLU B N 1
ATOM 1269 C CA . GLU B 1 37 ? -21.578 4.051 16.219 1 96.62 37 GLU B CA 1
ATOM 1270 C C . GLU B 1 37 ? -21.656 5.234 15.258 1 96.62 37 GLU B C 1
ATOM 1272 O O . GLU B 1 37 ? -21.812 5.055 14.047 1 96.62 37 GLU B O 1
ATOM 1277 N N . LEU B 1 38 ? -21.594 6.438 15.828 1 97.25 38 LEU B N 1
ATOM 1278 C CA . LEU B 1 38 ? -21.609 7.641 15.008 1 97.25 38 LEU B CA 1
ATOM 1279 C C . LEU B 1 38 ? -20.453 7.648 14.016 1 97.25 38 LEU B C 1
ATOM 1281 O O . LEU B 1 38 ? -20.656 7.961 12.836 1 97.25 38 LEU B O 1
ATOM 1285 N N . ALA B 1 39 ? -19.25 7.316 14.5 1 97.75 39 ALA B N 1
ATOM 1286 C CA . ALA B 1 39 ? -18.078 7.273 13.633 1 97.75 39 ALA B CA 1
ATOM 1287 C C . ALA B 1 39 ? -18.297 6.297 12.477 1 97.75 39 ALA B C 1
ATOM 1289 O O . ALA B 1 39 ? -17.922 6.59 11.336 1 97.75 39 ALA B O 1
ATOM 1290 N N . ARG B 1 40 ? -18.906 5.207 12.781 1 97.06 40 ARG B N 1
ATOM 1291 C CA . ARG B 1 40 ? -19.172 4.203 11.758 1 97.06 40 ARG B CA 1
ATOM 1292 C C . ARG B 1 40 ? -20.156 4.727 10.711 1 97.06 40 ARG B C 1
ATOM 1294 O O . ARG B 1 40 ? -19.984 4.496 9.516 1 97.06 40 ARG B O 1
ATOM 1301 N N . LYS B 1 41 ? -21.125 5.441 11.141 1 97.5 41 LYS B N 1
ATOM 1302 C CA . LYS B 1 41 ? -22.109 6.023 10.227 1 97.5 41 LYS B CA 1
ATOM 1303 C C . LYS B 1 41 ? -21.469 7.082 9.336 1 97.5 41 LYS B C 1
ATOM 1305 O O . LYS B 1 41 ? -21.766 7.152 8.133 1 97.5 41 LYS B O 1
ATOM 1310 N N . ILE B 1 42 ? -20.641 7.832 9.914 1 98.31 42 ILE B N 1
ATOM 1311 C CA . ILE B 1 42 ? -19.938 8.852 9.148 1 98.31 42 ILE B CA 1
ATOM 1312 C C . ILE B 1 42 ? -19.078 8.195 8.07 1 98.31 42 ILE B C 1
ATOM 1314 O O . ILE B 1 42 ? -19.125 8.602 6.902 1 98.31 42 ILE B O 1
ATOM 1318 N N . ARG B 1 43 ? -18.312 7.152 8.422 1 97.25 43 ARG B N 1
ATOM 1319 C CA . ARG B 1 43 ? -17.469 6.457 7.465 1 97.25 43 ARG B CA 1
ATOM 1320 C C . ARG B 1 43 ? -18.297 5.82 6.355 1 97.25 43 ARG B C 1
ATOM 1322 O O . ARG B 1 43 ? -17.906 5.863 5.184 1 97.25 43 ARG B O 1
ATOM 1329 N N . HIS B 1 44 ? -19.406 5.273 6.773 1 96.12 44 HIS B N 1
ATOM 1330 C CA . HIS B 1 44 ? -20.281 4.66 5.785 1 96.12 44 HIS B CA 1
ATOM 1331 C C . HIS B 1 44 ? -20.781 5.688 4.77 1 96.12 44 HIS B C 1
ATOM 1333 O O . HIS B 1 44 ? -20.703 5.457 3.561 1 96.12 44 HIS B O 1
ATOM 1339 N N . THR B 1 45 ? -21.266 6.785 5.242 1 97.56 45 THR B N 1
ATOM 1340 C CA . THR B 1 45 ? -21.781 7.836 4.371 1 97.56 45 THR B CA 1
ATOM 1341 C C . THR B 1 45 ? -20.672 8.398 3.49 1 97.56 45 THR B C 1
ATOM 1343 O O . THR B 1 45 ? -20.891 8.656 2.305 1 97.56 45 THR B O 1
ATOM 1346 N N . ALA B 1 46 ? -19.469 8.602 4.062 1 97.69 46 ALA B N 1
ATOM 1347 C CA . ALA B 1 46 ? -18.344 9.102 3.285 1 97.69 46 ALA B CA 1
ATOM 1348 C C . ALA B 1 46 ? -18.031 8.18 2.107 1 97.69 46 ALA B C 1
ATOM 1350 O O . ALA B 1 46 ? -17.781 8.648 0.995 1 97.69 46 ALA B O 1
ATOM 1351 N N . ARG B 1 47 ? -18.109 6.938 2.346 1 95.06 47 ARG B N 1
ATOM 1352 C CA . ARG B 1 47 ? -17.844 5.957 1.3 1 95.06 47 ARG B CA 1
ATOM 1353 C C . ARG B 1 47 ? -18.922 6 0.222 1 95.06 47 ARG B C 1
ATOM 1355 O O . ARG B 1 47 ? -18.625 5.902 -0.969 1 95.06 47 ARG B O 1
ATOM 1362 N N . MET B 1 48 ? -20.078 6.102 0.623 1 95.06 48 MET B N 1
ATOM 1363 C CA . MET B 1 48 ? -21.203 6.184 -0.316 1 95.06 48 MET B CA 1
ATOM 1364 C C . MET B 1 48 ? -21.062 7.406 -1.219 1 95.06 48 MET B C 1
ATOM 1366 O O . MET B 1 48 ? -21.484 7.379 -2.375 1 95.06 48 MET B O 1
ATOM 1370 N N . LYS B 1 49 ? -20.438 8.367 -0.697 1 96.62 49 LYS B N 1
ATOM 1371 C CA . LYS B 1 49 ? -20.328 9.617 -1.443 1 96.62 49 LYS B CA 1
ATOM 1372 C C . LYS B 1 49 ? -19.016 9.672 -2.221 1 96.62 49 LYS B C 1
ATOM 1374 O O . LYS B 1 49 ? -18.594 10.75 -2.654 1 96.62 49 LYS B O 1
ATOM 1379 N N . GLY B 1 50 ? -18.359 8.594 -2.277 1 93.56 50 GLY B N 1
ATOM 1380 C CA . GLY B 1 50 ? -17.203 8.516 -3.166 1 93.56 50 GLY B CA 1
ATOM 1381 C C . GLY B 1 50 ? -15.883 8.477 -2.428 1 93.56 50 GLY B C 1
ATOM 1382 O O . GLY B 1 50 ? -14.82 8.5 -3.051 1 93.56 50 GLY B O 1
ATOM 1383 N N . GLY B 1 51 ? -15.969 8.484 -1.135 1 95.94 51 GLY B N 1
ATOM 1384 C CA . GLY B 1 51 ? -14.734 8.344 -0.383 1 95.94 51 GLY B CA 1
ATOM 1385 C C . GLY B 1 51 ? -14.062 6.996 -0.592 1 95.94 51 GLY B C 1
ATOM 1386 O O . GLY B 1 51 ? -14.734 6.004 -0.896 1 95.94 51 GLY B O 1
ATOM 1387 N N . TRP B 1 52 ? -12.719 7.008 -0.49 1 95 52 TRP B N 1
ATOM 1388 C CA . TRP B 1 52 ? -11.953 5.77 -0.602 1 95 52 TRP B CA 1
ATOM 1389 C C . TRP B 1 52 ? -10.953 5.641 0.539 1 95 52 TRP B C 1
ATOM 1391 O O . TRP B 1 52 ? -10.586 6.641 1.167 1 95 52 TRP B O 1
ATOM 1401 N N . ILE B 1 53 ? -10.578 4.457 0.739 1 95.56 53 ILE B N 1
ATOM 1402 C CA . ILE B 1 53 ? -9.625 4.238 1.823 1 95.56 53 ILE B CA 1
ATOM 1403 C C . ILE B 1 53 ? -8.203 4.352 1.291 1 95.56 53 ILE B C 1
ATOM 1405 O O . ILE B 1 53 ? -7.844 3.693 0.309 1 95.56 53 ILE B O 1
ATOM 1409 N N . GLU B 1 54 ? -7.508 5.238 1.918 1 96.75 54 GLU B N 1
ATOM 1410 C CA . GLU B 1 54 ? -6.078 5.402 1.669 1 96.75 54 GLU B CA 1
ATOM 1411 C C . GLU B 1 54 ? -5.25 4.773 2.785 1 96.75 54 GLU B C 1
ATOM 1413 O O . GLU B 1 54 ? -5.527 4.988 3.967 1 96.75 54 GLU B O 1
ATOM 1418 N N . ALA B 1 55 ? -4.305 3.988 2.367 1 95.94 55 ALA B N 1
ATOM 1419 C CA . ALA B 1 55 ? -3.402 3.369 3.334 1 95.94 55 ALA B CA 1
ATOM 1420 C C . ALA B 1 55 ? -2.037 4.055 3.326 1 95.94 55 ALA B C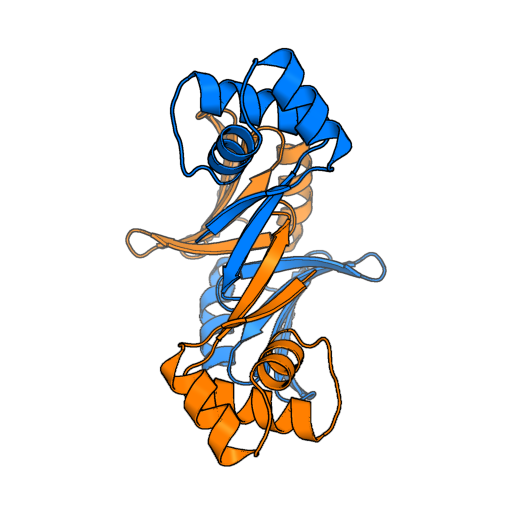 1
ATOM 1422 O O . ALA B 1 55 ? -1.517 4.402 2.266 1 95.94 55 ALA B O 1
ATOM 1423 N N . SER B 1 56 ? -1.554 4.309 4.484 1 95.38 56 SER B N 1
ATOM 1424 C CA . SER B 1 56 ? -0.16 4.691 4.684 1 95.38 56 SER B CA 1
ATOM 1425 C C . SER B 1 56 ? 0.667 3.523 5.207 1 95.38 56 SER B C 1
ATOM 1427 O O . SER B 1 56 ? 0.48 3.086 6.344 1 95.38 56 SER B O 1
ATOM 1429 N N . VAL B 1 57 ? 1.557 3.074 4.344 1 95.56 57 VAL B N 1
ATOM 1430 C CA . VAL B 1 57 ? 2.213 1.801 4.617 1 95.56 57 VAL B CA 1
ATOM 1431 C C . VAL B 1 57 ? 3.656 1.847 4.121 1 95.56 57 VAL B C 1
ATOM 1433 O O . VAL B 1 57 ? 3.947 2.465 3.094 1 95.56 57 VAL B O 1
ATOM 1436 N N . PRO B 1 58 ? 4.555 1.197 4.918 1 95.62 58 PRO B N 1
ATOM 1437 C CA . PRO B 1 58 ? 5.898 1.067 4.352 1 95.62 58 PRO B CA 1
ATOM 1438 C C . PRO B 1 58 ? 5.902 0.399 2.98 1 95.62 58 PRO B C 1
ATOM 1440 O O . PRO B 1 58 ? 5.254 -0.636 2.793 1 95.62 58 PRO B O 1
ATOM 1443 N N . GLU B 1 59 ? 6.621 1.033 2.066 1 94.75 59 GLU B N 1
ATOM 1444 C CA . GLU B 1 59 ? 6.602 0.58 0.68 1 94.75 59 GLU B CA 1
ATOM 1445 C C . GLU B 1 59 ? 7.094 -0.86 0.562 1 94.75 59 GLU B C 1
ATOM 1447 O O . GLU B 1 59 ? 6.633 -1.609 -0.302 1 94.75 59 GLU B O 1
ATOM 1452 N N . GLU B 1 60 ? 7.949 -1.334 1.433 1 94.75 60 GLU B N 1
ATOM 1453 C CA . GLU B 1 60 ? 8.523 -2.676 1.362 1 94.75 60 GLU B CA 1
ATOM 1454 C C . GLU B 1 60 ? 7.516 -3.73 1.811 1 94.75 60 GLU B C 1
ATOM 1456 O O . GLU B 1 60 ? 7.73 -4.926 1.613 1 94.75 60 GLU B O 1
ATOM 1461 N N . GLU B 1 61 ? 6.395 -3.311 2.342 1 96.62 61 GLU B N 1
ATOM 1462 C CA . GLU B 1 61 ? 5.418 -4.246 2.895 1 96.62 61 GLU B CA 1
ATOM 1463 C C . GLU B 1 61 ? 4.215 -4.398 1.971 1 96.62 61 GLU B C 1
ATOM 1465 O O . GLU B 1 61 ? 3.203 -4.992 2.354 1 96.62 61 GLU B O 1
ATOM 1470 N N . ILE B 1 62 ? 4.332 -3.902 0.793 1 97.81 62 ILE B N 1
ATOM 1471 C CA . ILE B 1 62 ? 3.201 -4.008 -0.123 1 97.81 62 ILE B CA 1
ATOM 1472 C C . ILE B 1 62 ? 3.701 -4.359 -1.521 1 97.81 62 ILE B C 1
ATOM 1474 O O . ILE B 1 62 ? 4.879 -4.164 -1.835 1 97.81 62 ILE B O 1
ATOM 1478 N N . PHE B 1 63 ? 2.771 -4.938 -2.25 1 98.12 63 PHE B N 1
ATOM 1479 C CA . PHE B 1 63 ? 2.865 -5.016 -3.703 1 98.12 63 PHE B CA 1
ATOM 1480 C C . PHE B 1 63 ? 1.926 -4.012 -4.363 1 98.12 63 PHE B C 1
ATOM 1482 O O . PHE B 1 63 ? 0.729 -3.988 -4.066 1 98.12 63 PHE B O 1
ATOM 1489 N N . TYR B 1 64 ? 2.469 -3.207 -5.227 1 97.75 64 TYR B N 1
ATOM 1490 C CA . TYR B 1 64 ? 1.594 -2.377 -6.047 1 97.75 64 TYR B CA 1
ATOM 1491 C C . TYR B 1 64 ? 0.921 -3.203 -7.137 1 97.75 64 TYR B C 1
ATOM 1493 O O . TYR B 1 64 ? 1.575 -4 -7.812 1 97.75 64 TYR B O 1
ATOM 1501 N N . ASP B 1 65 ? -0.323 -3.102 -7.227 1 97.38 65 ASP B N 1
ATOM 1502 C CA . ASP B 1 65 ? -1.118 -3.68 -8.305 1 97.38 65 ASP B CA 1
ATOM 1503 C C . ASP B 1 65 ? -1.282 -2.689 -9.453 1 97.38 65 ASP B C 1
ATOM 1505 O O . ASP B 1 65 ? -2.096 -1.766 -9.375 1 97.38 65 ASP B O 1
ATOM 1509 N N . VAL B 1 66 ? -0.539 -2.898 -10.539 1 95.5 66 VAL B N 1
ATOM 1510 C CA . VAL B 1 66 ? -0.468 -1.864 -11.57 1 95.5 66 VAL B CA 1
ATOM 1511 C C . VAL B 1 66 ? -0.822 -2.461 -12.93 1 95.5 66 VAL B C 1
ATOM 1513 O O . VAL B 1 66 ? -0.548 -3.637 -13.188 1 95.5 66 VAL B O 1
ATOM 1516 N N . THR B 1 67 ? -1.446 -1.664 -13.719 1 95.5 67 THR B N 1
ATOM 1517 C CA . THR B 1 67 ? -1.661 -1.967 -15.133 1 95.5 67 THR B CA 1
ATOM 1518 C C . THR B 1 67 ? -0.764 -1.103 -16.016 1 95.5 67 THR B C 1
ATOM 1520 O O . THR B 1 67 ? -0.832 0.127 -15.961 1 95.5 67 THR B O 1
ATOM 1523 N N . GLU B 1 68 ? 0.078 -1.688 -16.75 1 94.38 68 GLU B N 1
ATOM 1524 C CA . GLU B 1 68 ? 0.973 -0.979 -17.656 1 94.38 68 GLU B CA 1
ATOM 1525 C C . GLU B 1 68 ? 0.976 -1.621 -19.047 1 94.38 68 GLU B C 1
ATOM 1527 O O . GLU B 1 68 ? 1.25 -2.816 -19.188 1 94.38 68 GLU B O 1
ATOM 1532 N N . ASN B 1 69 ? 0.661 -0.833 -20.094 1 94.19 69 ASN B N 1
ATOM 1533 C CA . ASN B 1 69 ? 0.631 -1.299 -21.484 1 94.19 69 ASN B CA 1
ATOM 1534 C C . ASN B 1 69 ? -0.187 -2.578 -21.625 1 94.19 69 ASN B C 1
ATOM 1536 O O . ASN B 1 69 ? 0.257 -3.535 -22.25 1 94.19 69 ASN B O 1
ATOM 1540 N N . GLY B 1 70 ? -1.29 -2.686 -20.969 1 92.94 70 GLY B N 1
ATOM 1541 C CA . GLY B 1 70 ? -2.215 -3.805 -21.047 1 92.94 70 GLY B CA 1
ATOM 1542 C C . GLY B 1 70 ? -1.788 -4.996 -20.219 1 92.94 70 GLY B C 1
ATOM 1543 O O . GLY B 1 70 ? -2.467 -6.023 -20.188 1 92.94 70 GLY B O 1
ATOM 1544 N N . MET B 1 71 ? -0.697 -4.812 -19.578 1 95.94 71 MET B N 1
ATOM 1545 C CA . MET B 1 71 ? -0.209 -5.891 -18.719 1 95.94 71 MET B CA 1
ATOM 1546 C C . MET B 1 71 ? -0.541 -5.613 -17.25 1 95.94 71 MET B C 1
ATOM 1548 O O . MET B 1 71 ? -0.489 -4.465 -16.812 1 95.94 71 MET B O 1
ATOM 1552 N N . ARG B 1 72 ? -0.924 -6.656 -16.531 1 97.25 72 ARG B N 1
ATOM 1553 C CA . ARG B 1 72 ? -1.129 -6.586 -15.086 1 97.25 72 ARG B CA 1
ATOM 1554 C C . ARG B 1 72 ? 0.138 -6.977 -14.328 1 97.25 72 ARG B C 1
ATOM 1556 O O . ARG B 1 72 ? 0.661 -8.078 -14.508 1 97.25 72 ARG B O 1
ATOM 1563 N N . LEU B 1 73 ? 0.603 -6.047 -13.469 1 97.19 73 LEU B N 1
ATOM 1564 C CA . LEU B 1 73 ? 1.876 -6.258 -12.789 1 97.19 73 LEU B CA 1
ATOM 1565 C C . LEU B 1 73 ? 1.716 -6.102 -11.281 1 97.19 73 LEU B C 1
ATOM 1567 O O . LEU B 1 73 ? 0.883 -5.316 -10.82 1 97.19 73 LEU B O 1
ATOM 1571 N N . MET B 1 74 ? 2.424 -6.895 -10.562 1 97.5 74 MET B N 1
ATOM 1572 C CA . MET B 1 74 ? 2.697 -6.688 -9.141 1 97.5 74 MET B CA 1
ATOM 1573 C C . MET B 1 74 ? 4.137 -6.223 -8.93 1 97.5 74 MET B C 1
ATOM 1575 O O . MET B 1 74 ? 5.074 -6.871 -9.391 1 97.5 74 MET B O 1
ATOM 1579 N N . ARG B 1 75 ? 4.285 -5.094 -8.242 1 97.88 75 ARG B N 1
ATOM 1580 C CA . ARG B 1 75 ? 5.621 -4.535 -8.055 1 97.88 75 ARG B CA 1
ATOM 1581 C C . ARG B 1 75 ? 5.906 -4.266 -6.582 1 97.88 75 ARG B C 1
ATOM 1583 O O . ARG B 1 75 ? 5.055 -3.734 -5.867 1 97.88 75 ARG B O 1
ATOM 1590 N N . GLN B 1 76 ? 7.023 -4.676 -6.148 1 98.25 76 GLN B N 1
ATOM 1591 C CA . GLN B 1 76 ? 7.484 -4.398 -4.793 1 98.25 76 GLN B CA 1
ATOM 1592 C C . GLN B 1 76 ? 8.867 -3.752 -4.805 1 98.25 76 GLN B C 1
ATOM 1594 O O . GLN B 1 76 ? 9.75 -4.164 -5.559 1 98.25 76 GLN B O 1
ATOM 1599 N N . TYR B 1 77 ? 8.969 -2.762 -3.99 1 96.75 77 TYR B N 1
ATOM 1600 C CA . TYR B 1 77 ? 10.219 -2.023 -3.867 1 96.75 77 TYR B CA 1
ATOM 1601 C C . TYR B 1 77 ? 10.906 -2.332 -2.541 1 96.75 77 TYR B C 1
ATOM 1603 O O . TYR B 1 77 ? 10.25 -2.422 -1.501 1 96.75 77 TYR B O 1
ATOM 1611 N N . PHE B 1 78 ? 12.203 -2.395 -2.619 1 95.38 78 PHE B N 1
ATOM 1612 C CA . PHE B 1 78 ? 12.977 -2.707 -1.425 1 95.38 78 PHE B CA 1
ATOM 1613 C C . PHE B 1 78 ? 13.922 -1.562 -1.079 1 95.38 78 PHE B C 1
ATOM 1615 O O . PHE B 1 78 ? 14.312 -0.783 -1.953 1 95.38 78 PHE B O 1
ATOM 1622 N N . SER B 1 79 ? 14.344 -1.548 0.11 1 91.19 79 SER B N 1
ATOM 1623 C CA . SER B 1 79 ? 15.133 -0.436 0.635 1 91.19 79 SER B CA 1
ATOM 1624 C C . SER B 1 79 ? 16.5 -0.368 -0.028 1 91.19 79 SER B C 1
ATOM 1626 O O . SER B 1 79 ? 17.094 0.709 -0.135 1 91.19 79 SER B O 1
ATOM 1628 N N . ASN B 1 80 ? 16.984 -1.473 -0.475 1 91.38 80 ASN B N 1
ATOM 1629 C CA . ASN B 1 80 ? 18.312 -1.49 -1.074 1 91.38 80 ASN B CA 1
ATOM 1630 C C . ASN B 1 80 ? 18.281 -1.038 -2.531 1 91.38 80 ASN B C 1
ATOM 1632 O O . ASN B 1 80 ? 19.312 -0.951 -3.184 1 91.38 80 ASN B O 1
ATOM 1636 N N . GLY B 1 81 ? 17.062 -0.789 -3.004 1 92.5 81 GLY B N 1
ATOM 1637 C CA . GLY B 1 81 ? 16.922 -0.32 -4.375 1 92.5 81 GLY B CA 1
ATOM 1638 C C . GLY B 1 81 ? 16.453 -1.399 -5.332 1 92.5 81 GLY B C 1
ATOM 1639 O O . GLY B 1 81 ? 16.203 -1.126 -6.508 1 92.5 81 GLY B O 1
ATOM 1640 N N . ALA B 1 82 ? 16.328 -2.621 -4.879 1 97.25 82 ALA B N 1
ATOM 1641 C CA . ALA B 1 82 ? 15.828 -3.713 -5.715 1 97.25 82 ALA B CA 1
ATOM 1642 C C . ALA B 1 82 ? 14.336 -3.568 -5.977 1 97.25 82 ALA B C 1
ATOM 1644 O O . ALA B 1 82 ? 13.617 -2.943 -5.188 1 97.25 82 ALA B O 1
ATOM 1645 N N . VAL B 1 83 ? 13.922 -4.086 -7.102 1 97.75 83 VAL B N 1
ATOM 1646 C CA . VAL B 1 83 ? 12.508 -4.109 -7.469 1 97.75 83 VAL B CA 1
ATOM 1647 C C . VAL B 1 83 ? 12.117 -5.512 -7.926 1 97.75 83 VAL B C 1
ATOM 1649 O O . VAL B 1 83 ? 12.773 -6.102 -8.781 1 97.75 83 VAL B O 1
ATOM 1652 N N . LEU B 1 84 ? 11.172 -6.051 -7.258 1 98.44 84 LEU B N 1
ATOM 1653 C CA . LEU B 1 84 ? 10.547 -7.289 -7.711 1 98.44 84 LEU B CA 1
ATOM 1654 C C . LEU B 1 84 ? 9.305 -7.004 -8.539 1 98.44 84 LEU B C 1
ATOM 1656 O O . LEU B 1 84 ? 8.391 -6.32 -8.078 1 98.44 84 LEU B O 1
ATOM 1660 N N . GLU B 1 85 ? 9.289 -7.445 -9.773 1 97.62 85 GLU B N 1
ATOM 1661 C CA . GLU B 1 85 ? 8.133 -7.297 -10.656 1 97.62 85 GLU B CA 1
ATOM 1662 C C . GLU B 1 85 ? 7.602 -8.656 -11.094 1 97.62 85 GLU B C 1
ATOM 1664 O O . GLU B 1 85 ? 8.328 -9.445 -11.703 1 97.62 85 GLU B O 1
ATOM 1669 N N . ALA B 1 86 ? 6.422 -8.938 -10.758 1 97.75 86 ALA B N 1
ATOM 1670 C CA . ALA B 1 86 ? 5.723 -10.148 -11.188 1 97.75 86 ALA B CA 1
ATOM 1671 C C . ALA B 1 86 ? 4.605 -9.812 -12.172 1 97.75 86 ALA B C 1
ATOM 1673 O O . ALA B 1 86 ? 3.715 -9.016 -11.867 1 97.75 86 ALA B O 1
ATOM 1674 N N . ASN B 1 87 ? 4.656 -10.383 -13.367 1 97.5 87 ASN B N 1
ATOM 1675 C CA . ASN B 1 87 ? 3.68 -10.156 -14.43 1 97.5 87 ASN B CA 1
ATOM 1676 C C . ASN B 1 87 ? 2.516 -11.133 -14.336 1 97.5 87 ASN B C 1
ATOM 1678 O O . ASN B 1 87 ? 2.662 -12.312 -14.68 1 97.5 87 ASN B O 1
ATOM 1682 N N . MET B 1 88 ? 1.428 -10.648 -13.961 1 96.75 88 MET B N 1
ATOM 1683 C CA . MET B 1 88 ? 0.259 -11.492 -13.742 1 96.75 88 MET B CA 1
ATOM 1684 C C . MET B 1 88 ? -0.418 -11.836 -15.062 1 96.75 88 MET B C 1
ATOM 1686 O O . MET B 1 88 ? -1.265 -12.734 -15.125 1 96.75 88 MET B O 1
ATOM 1690 N N . THR B 1 89 ? -0.093 -11.188 -16.094 1 96.31 89 THR B N 1
ATOM 1691 C CA . THR B 1 89 ? -0.634 -11.492 -17.422 1 96.31 89 THR B CA 1
ATOM 1692 C C . THR B 1 89 ? 0.096 -12.68 -18.047 1 96.31 89 THR B C 1
ATOM 1694 O O . THR B 1 89 ? -0.536 -13.586 -18.594 1 96.31 89 THR B O 1
ATOM 1697 N N . THR B 1 90 ? 1.393 -12.719 -17.906 1 94.88 90 THR B N 1
ATOM 1698 C CA . THR B 1 90 ? 2.188 -13.742 -18.594 1 94.88 90 THR B CA 1
ATOM 1699 C C . THR B 1 90 ? 2.637 -14.82 -17.609 1 94.88 90 THR B C 1
ATOM 1701 O O . THR B 1 90 ? 3.047 -15.906 -18.016 1 94.88 90 THR B O 1
ATOM 1704 N N . GLY B 1 91 ? 2.639 -14.484 -16.344 1 94.62 91 GLY B N 1
ATOM 1705 C CA . GLY B 1 91 ? 3.092 -15.43 -15.336 1 94.62 91 GLY B CA 1
ATOM 1706 C C . GLY B 1 91 ? 4.594 -15.398 -15.125 1 94.62 91 GLY B C 1
ATOM 1707 O O . GLY B 1 91 ? 5.156 -16.297 -14.5 1 94.62 91 GLY B O 1
ATOM 1708 N N . THR B 1 92 ? 5.25 -14.375 -15.625 1 96.25 92 THR B N 1
ATOM 1709 C CA . THR B 1 92 ? 6.703 -14.266 -15.523 1 96.25 92 THR B CA 1
ATOM 1710 C C . THR B 1 92 ? 7.09 -13.297 -14.406 1 96.25 92 THR B C 1
ATOM 1712 O O . THR B 1 92 ? 6.227 -12.664 -13.797 1 96.25 92 THR B O 1
ATOM 1715 N N . GLY B 1 93 ? 8.391 -13.266 -14.047 1 97 93 GLY B N 1
ATOM 1716 C CA . GLY B 1 93 ? 8.898 -12.352 -13.039 1 97 93 GLY B CA 1
ATOM 1717 C C . GLY B 1 93 ? 10.328 -11.906 -13.305 1 97 93 GLY B C 1
ATOM 1718 O O . GLY B 1 93 ? 11.07 -12.586 -14.016 1 97 93 GLY B O 1
ATOM 1719 N N . ILE B 1 94 ? 10.641 -10.75 -12.773 1 97.94 94 ILE B N 1
ATOM 1720 C CA . ILE B 1 94 ? 12.016 -10.266 -12.867 1 97.94 94 ILE B CA 1
ATOM 1721 C C . ILE B 1 94 ? 12.398 -9.555 -11.57 1 97.94 94 ILE B C 1
ATOM 1723 O O . ILE B 1 94 ? 11.531 -9.078 -10.836 1 97.94 94 ILE B O 1
ATOM 1727 N N . ILE B 1 95 ? 13.602 -9.555 -11.273 1 98.62 95 ILE B N 1
ATOM 1728 C CA . ILE B 1 95 ? 14.188 -8.758 -10.203 1 98.62 95 ILE B CA 1
ATOM 1729 C C . ILE B 1 95 ? 15.219 -7.793 -10.781 1 98.62 95 ILE B C 1
ATOM 1731 O O . ILE B 1 95 ? 16.141 -8.211 -11.484 1 98.62 95 ILE B O 1
ATOM 1735 N N . LEU B 1 96 ? 14.938 -6.559 -10.516 1 98.19 96 LEU B N 1
ATOM 1736 C CA . LEU B 1 96 ? 15.844 -5.504 -10.969 1 98.19 96 LEU B CA 1
ATOM 1737 C C . LEU B 1 96 ? 16.625 -4.93 -9.797 1 98.19 96 LEU B C 1
ATOM 1739 O O . LEU B 1 96 ? 16.125 -4.844 -8.68 1 98.19 96 LEU B O 1
ATOM 1743 N N . PHE B 1 97 ? 17.906 -4.504 -10.062 1 97.38 97 PHE B N 1
ATOM 1744 C CA . PHE B 1 97 ? 18.75 -3.838 -9.078 1 97.38 97 PHE B CA 1
ATOM 1745 C C . PHE B 1 97 ? 19.609 -2.762 -9.734 1 97.38 97 PHE B C 1
ATOM 1747 O O . PHE B 1 97 ? 20.391 -3.053 -10.648 1 97.38 97 PHE B O 1
ATOM 1754 N N . LYS B 1 98 ? 19.422 -1.521 -9.227 1 90.69 98 LYS B N 1
ATOM 1755 C CA . LYS B 1 98 ? 20.172 -0.388 -9.758 1 90.69 98 LYS B CA 1
ATOM 1756 C C . LYS B 1 98 ? 20.094 -0.339 -11.281 1 90.69 98 LYS B C 1
ATOM 1758 O O . LYS B 1 98 ? 21.125 -0.205 -11.961 1 90.69 98 LYS B O 1
ATOM 1763 N N . GLY B 1 99 ? 18.938 -0.737 -11.844 1 88.44 99 GLY B N 1
ATOM 1764 C CA . GLY B 1 99 ? 18.641 -0.576 -13.266 1 88.44 99 GLY B CA 1
ATOM 1765 C C . GLY B 1 99 ? 18.984 -1.805 -14.086 1 88.44 99 GLY B C 1
ATOM 1766 O O . GLY B 1 99 ? 18.719 -1.85 -15.289 1 88.44 99 GLY B O 1
ATOM 1767 N N . SER B 1 100 ? 19.484 -2.812 -13.438 1 96.31 100 SER B N 1
ATOM 1768 C CA . SER B 1 100 ? 19.859 -4.016 -14.172 1 96.31 100 SER B CA 1
ATOM 1769 C C . SER B 1 100 ? 19.047 -5.219 -13.719 1 96.31 100 SER B C 1
ATOM 1771 O O . SER B 1 100 ? 18.766 -5.371 -12.531 1 96.31 100 SER B O 1
ATOM 1773 N N . LYS B 1 101 ? 18.828 -6.055 -14.781 1 97.81 101 LYS B N 1
ATOM 1774 C CA . LYS B 1 101 ? 18.156 -7.312 -14.469 1 97.81 101 LYS B CA 1
ATOM 1775 C C . LYS B 1 101 ? 19.094 -8.281 -13.766 1 97.81 101 LYS B C 1
ATOM 1777 O O . LYS B 1 101 ? 20.156 -8.617 -14.297 1 97.81 101 LYS B O 1
ATOM 1782 N N . ARG B 1 102 ? 18.7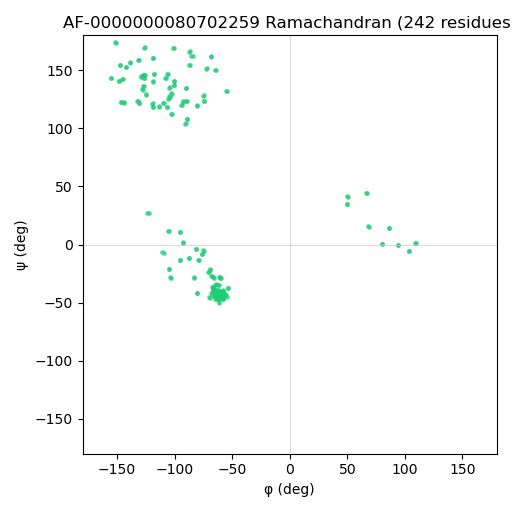03 -8.719 -12.602 1 98.31 102 ARG B N 1
ATOM 1783 C CA . ARG B 1 102 ? 19.562 -9.625 -11.836 1 98.31 102 ARG B CA 1
ATOM 1784 C C . ARG B 1 102 ? 19.047 -11.055 -11.914 1 98.31 102 ARG B C 1
ATOM 1786 O O . ARG B 1 102 ? 19.812 -12.008 -11.766 1 98.31 102 ARG B O 1
ATOM 1793 N N . LYS B 1 103 ? 17.797 -11.258 -12.094 1 97.62 103 LYS B N 1
ATOM 1794 C CA . LYS B 1 103 ? 17.172 -12.578 -12.195 1 97.62 103 LYS B CA 1
ATOM 1795 C C . LYS B 1 103 ? 15.867 -12.516 -12.984 1 97.62 103 LYS B C 1
ATOM 1797 O O . LYS B 1 103 ? 15.156 -11.508 -12.938 1 97.62 103 LYS B O 1
ATOM 1802 N N . ASP B 1 104 ? 15.609 -13.555 -13.766 1 97.56 104 ASP B N 1
ATOM 1803 C CA . ASP B 1 104 ? 14.359 -13.664 -14.516 1 97.56 104 ASP B CA 1
ATOM 1804 C C . ASP B 1 104 ? 13.711 -15.031 -14.281 1 97.56 104 ASP B C 1
ATOM 1806 O O . ASP B 1 104 ? 14.398 -16.031 -14.062 1 97.56 104 ASP B O 1
ATOM 1810 N N . TYR B 1 105 ? 12.477 -15.023 -14.25 1 95.81 105 TYR B N 1
ATOM 1811 C CA . TYR B 1 105 ? 11.672 -16.219 -14.047 1 95.81 105 TYR B CA 1
ATOM 1812 C C . TYR B 1 105 ? 10.656 -16.406 -15.172 1 95.81 105 TYR B C 1
ATOM 1814 O O . TYR B 1 105 ? 9.867 -15.492 -15.445 1 95.81 105 TYR B O 1
ATOM 1822 N N . SER B 1 106 ? 10.625 -17.594 -15.758 1 94.75 106 SER B N 1
ATOM 1823 C CA . SER B 1 106 ? 9.734 -17.859 -16.891 1 94.75 106 SER B CA 1
ATOM 1824 C C . SER B 1 106 ? 8.328 -18.203 -16.406 1 94.75 106 SER B C 1
ATOM 1826 O O . SER B 1 106 ? 7.355 -18.016 -17.141 1 94.75 106 SER B O 1
ATOM 1828 N N . LYS B 1 107 ? 8.25 -18.75 -15.258 1 92.31 107 LYS B N 1
ATOM 1829 C CA . LYS B 1 107 ? 6.977 -19.078 -14.625 1 92.31 107 LYS B CA 1
ATOM 1830 C C . LYS B 1 107 ? 7.059 -18.922 -13.109 1 92.31 107 LYS B C 1
ATOM 1832 O O . LYS B 1 107 ? 7.941 -19.484 -12.461 1 92.31 107 LYS B O 1
ATOM 1837 N N . VAL B 1 108 ? 6.145 -18.062 -12.586 1 92.25 108 VAL B N 1
ATOM 1838 C CA . VAL B 1 108 ? 6.188 -17.797 -11.156 1 92.25 108 VAL B CA 1
ATOM 1839 C C . VAL B 1 108 ? 4.926 -18.344 -10.484 1 92.25 108 VAL B C 1
ATOM 1841 O O . VAL B 1 108 ? 3.811 -17.953 -10.836 1 92.25 108 VAL B O 1
ATOM 1844 N N . TYR B 1 109 ? 5.215 -19.297 -9.578 1 89.5 109 TYR B N 1
ATOM 1845 C CA . TYR B 1 109 ? 4.145 -19.703 -8.672 1 89.5 109 TYR B CA 1
ATOM 1846 C C . TYR B 1 109 ? 4.098 -18.812 -7.441 1 89.5 109 TYR B C 1
ATOM 1848 O O . TYR B 1 109 ? 5.113 -18.234 -7.047 1 89.5 109 TYR B O 1
ATOM 1856 N N . LEU B 1 110 ? 2.896 -18.75 -6.867 1 92.88 110 LEU B N 1
ATOM 1857 C CA . LEU B 1 110 ? 2.711 -17.938 -5.668 1 92.88 110 LEU B CA 1
ATOM 1858 C C . LEU B 1 110 ? 3.723 -18.328 -4.59 1 92.88 110 LEU B C 1
ATOM 1860 O O . LEU B 1 110 ? 4.285 -17.453 -3.926 1 92.88 110 LEU B O 1
ATOM 1864 N N . SER B 1 111 ? 4.004 -19.578 -4.508 1 91.44 111 SER B N 1
ATOM 1865 C CA . SER B 1 111 ? 4.844 -20.094 -3.432 1 91.44 111 SER B CA 1
ATOM 1866 C C . SER B 1 111 ? 6.312 -19.734 -3.66 1 91.44 111 SER B C 1
ATOM 1868 O O . SER B 1 111 ? 7.145 -19.922 -2.771 1 91.44 111 SER B O 1
ATOM 1870 N N . GLU B 1 112 ? 6.641 -19.141 -4.781 1 92.31 112 GLU B N 1
ATOM 1871 C CA . GLU B 1 112 ? 8.023 -18.781 -5.082 1 92.31 112 GLU B CA 1
ATOM 1872 C C . GLU B 1 112 ? 8.305 -17.328 -4.688 1 92.31 112 GLU B C 1
ATOM 1874 O O . GLU B 1 112 ? 9.461 -16.922 -4.598 1 92.31 112 GLU B O 1
ATOM 1879 N N . ILE B 1 113 ? 7.336 -16.578 -4.422 1 95.88 113 ILE B N 1
ATOM 1880 C CA . ILE B 1 113 ? 7.453 -15.133 -4.211 1 95.88 113 ILE B CA 1
ATOM 1881 C C . ILE B 1 113 ? 8.32 -14.867 -2.984 1 95.88 113 ILE B C 1
ATOM 1883 O O . ILE B 1 113 ? 9.219 -14.023 -3.025 1 95.88 113 ILE B O 1
ATOM 1887 N N . PRO B 1 114 ? 8.133 -15.672 -1.909 1 96.44 114 PRO B N 1
ATOM 1888 C CA . PRO B 1 114 ? 8.977 -15.406 -0.745 1 96.44 114 PRO B CA 1
ATOM 1889 C C . PRO B 1 114 ? 10.469 -15.586 -1.043 1 96.44 114 PRO B C 1
ATOM 1891 O O . PRO B 1 114 ? 11.297 -14.805 -0.573 1 96.44 114 PRO B O 1
ATOM 1894 N N . SER B 1 115 ? 10.781 -16.578 -1.762 1 96.25 115 SER B N 1
ATOM 1895 C CA . SER B 1 115 ? 12.188 -16.781 -2.111 1 96.25 115 SER B CA 1
ATOM 1896 C C . SER B 1 115 ? 12.695 -15.68 -3.02 1 96.25 115 SER B C 1
ATOM 1898 O O . SER B 1 115 ? 13.852 -15.258 -2.912 1 96.25 115 SER B O 1
ATOM 1900 N N . MET B 1 116 ? 11.867 -15.188 -3.924 1 97.19 116 MET B N 1
ATOM 1901 C CA . MET B 1 116 ? 12.219 -14.055 -4.773 1 97.19 116 MET B CA 1
ATOM 1902 C C . MET B 1 116 ? 12.492 -12.805 -3.932 1 97.19 116 MET B C 1
ATOM 1904 O O . MET B 1 116 ? 13.453 -12.086 -4.184 1 97.19 116 MET B O 1
ATOM 1908 N N . GLN B 1 117 ? 11.641 -12.594 -2.967 1 97.75 117 GLN B N 1
ATOM 1909 C CA . GLN B 1 117 ? 11.797 -11.453 -2.07 1 97.75 117 GLN B CA 1
ATOM 1910 C C . GLN B 1 117 ? 13.117 -11.531 -1.311 1 97.75 117 GLN B C 1
ATOM 1912 O O . GLN B 1 117 ? 13.812 -10.523 -1.156 1 97.75 117 GLN B O 1
ATOM 1917 N N . GLU B 1 118 ? 13.43 -12.719 -0.831 1 97.31 118 GLU B N 1
ATOM 1918 C CA . GLU B 1 118 ? 14.68 -12.906 -0.106 1 97.31 118 GLU B CA 1
ATOM 1919 C C . GLU B 1 118 ? 15.883 -12.578 -0.986 1 97.31 118 GLU B C 1
ATOM 1921 O O . GLU B 1 118 ? 16.844 -11.945 -0.53 1 97.31 118 GLU B O 1
ATOM 1926 N N . TYR B 1 119 ? 15.805 -13.094 -2.188 1 98.19 119 TYR B N 1
ATOM 1927 C CA . TYR B 1 119 ? 16.875 -12.797 -3.135 1 98.19 119 TYR B CA 1
ATOM 1928 C C . TYR B 1 119 ? 17.016 -11.289 -3.344 1 98.19 119 TYR B C 1
ATOM 1930 O O . TYR B 1 119 ? 18.125 -10.742 -3.264 1 98.19 119 TYR B O 1
ATOM 1938 N N . ALA B 1 120 ? 15.906 -10.547 -3.561 1 98 120 ALA B N 1
ATOM 1939 C CA . ALA B 1 120 ? 15.906 -9.109 -3.809 1 98 120 ALA B CA 1
ATOM 1940 C C . ALA B 1 120 ? 16.484 -8.344 -2.621 1 98 120 ALA B C 1
ATOM 1942 O O . ALA B 1 120 ? 17.312 -7.438 -2.797 1 98 120 ALA B O 1
ATOM 1943 N N . LYS B 1 121 ? 16.109 -8.773 -1.445 1 96.5 121 LYS B N 1
ATOM 1944 C CA . LYS B 1 121 ? 16.547 -8.102 -0.223 1 96.5 121 LYS B CA 1
ATOM 1945 C C . LYS B 1 121 ? 18.047 -8.258 -0.023 1 96.5 121 LYS B C 1
ATOM 1947 O O . LYS B 1 121 ? 18.703 -7.395 0.569 1 96.5 121 LYS B O 1
ATOM 1952 N N . ALA B 1 122 ? 18.562 -9.352 -0.562 1 96.81 122 ALA B N 1
ATOM 1953 C CA . ALA B 1 122 ? 19.953 -9.695 -0.31 1 96.81 122 ALA B CA 1
ATOM 1954 C C . ALA B 1 122 ? 20.875 -9.031 -1.327 1 96.81 122 ALA B C 1
ATOM 1956 O O . ALA B 1 122 ? 22.109 -9.094 -1.201 1 96.81 122 ALA B O 1
ATOM 1957 N N . LEU B 1 123 ? 20.406 -8.516 -2.301 1 96.06 123 LEU B N 1
ATOM 1958 C CA . LEU B 1 123 ? 21.234 -7.871 -3.314 1 96.06 123 LEU B CA 1
ATOM 1959 C C . LEU B 1 123 ? 21.969 -6.668 -2.732 1 96.06 123 LEU B C 1
ATOM 1961 O O . LEU B 1 123 ? 23.125 -6.41 -3.084 1 96.06 123 LEU B O 1
#

pLDDT: mean 95.98, std 2.65, range [78.94, 98.62]

Organism: NCBI:txid868129